Protein AF-A0A1F4N2A9-F1 (afdb_monomer_lite)

Radius of gyration: 17.16 Å; chains: 1; bounding box: 53×42×38 Å

Secondary structure (DSSP, 8-state):
-----S---EEEEEEESS-STT-S--B--SEEEEEEESSGGG-STTSSSS-----SSTTHHHHHHHHHHHHHHHHHHTT--HHHHHHHHB--HHHHHHHHHHHHHHT----PSP-SS-EEEEEEEETTEEEEEEEEEEE-TTT--EEEEEEEEEEE-SS-S-HHHHHHHHHHHHTT-TTHHHHHHHHHS----SSS--HHHHHHHHTT-

Structure (mmCIF, N/CA/C/O backbone):
data_AF-A0A1F4N2A9-F1
#
_entry.id   AF-A0A1F4N2A9-F1
#
loop_
_atom_site.group_PDB
_atom_site.id
_atom_site.type_symbol
_atom_site.label_atom_id
_atom_site.label_alt_id
_atom_site.label_comp_id
_atom_site.label_asym_id
_atom_site.label_entity_id
_atom_site.label_seq_id
_atom_site.pdbx_PDB_ins_code
_atom_site.Cartn_x
_atom_site.Cartn_y
_atom_site.Cartn_z
_atom_site.occupancy
_atom_site.B_iso_or_equiv
_atom_site.auth_seq_id
_atom_site.auth_comp_id
_atom_site.auth_asym_id
_atom_site.auth_atom_id
_atom_site.pdbx_PDB_model_num
ATOM 1 N N . MET A 1 1 ? -30.459 -5.342 -3.882 1.00 36.91 1 MET A N 1
ATOM 2 C CA . MET A 1 1 ? -29.104 -5.218 -3.296 1.00 36.91 1 MET A CA 1
ATOM 3 C C . MET A 1 1 ? -28.142 -6.059 -4.139 1.00 36.91 1 MET A C 1
ATOM 5 O O . MET A 1 1 ? -28.172 -7.274 -4.019 1.00 36.91 1 MET A O 1
ATOM 9 N N . LYS A 1 2 ? -27.392 -5.473 -5.091 1.00 37.06 2 LYS A N 1
ATOM 10 C CA . LYS A 1 2 ? -26.459 -6.255 -5.933 1.00 37.06 2 LYS A CA 1
ATOM 11 C C . LYS A 1 2 ? -25.271 -6.688 -5.071 1.00 37.06 2 LYS A C 1
ATOM 13 O O . LYS A 1 2 ? -24.539 -5.837 -4.579 1.00 37.06 2 LYS A O 1
ATOM 18 N N . ILE A 1 3 ? -25.105 -7.995 -4.888 1.00 42.28 3 ILE A N 1
ATOM 19 C CA . ILE A 1 3 ? -23.928 -8.597 -4.256 1.00 42.28 3 ILE A CA 1
ATOM 20 C C . ILE A 1 3 ? -22.731 -8.259 -5.153 1.00 42.28 3 ILE A C 1
ATOM 22 O O . ILE A 1 3 ? -22.572 -8.828 -6.232 1.00 42.28 3 ILE A O 1
ATOM 26 N N . LEU A 1 4 ? -21.919 -7.278 -4.754 1.00 58.12 4 LEU A N 1
ATOM 27 C CA . LEU A 1 4 ? -20.642 -7.018 -5.409 1.00 58.12 4 LEU A CA 1
ATOM 28 C C . LEU A 1 4 ? -19.760 -8.235 -5.123 1.00 58.12 4 LEU A C 1
ATOM 30 O O . LEU A 1 4 ? -19.385 -8.489 -3.983 1.00 58.12 4 LEU A O 1
ATOM 34 N N . THR A 1 5 ? -19.440 -9.009 -6.157 1.00 69.31 5 THR A N 1
ATOM 35 C CA . THR A 1 5 ? -18.670 -10.263 -6.058 1.00 69.31 5 THR A CA 1
ATOM 36 C C . THR A 1 5 ? -17.281 -10.081 -5.427 1.00 69.31 5 THR A C 1
ATOM 38 O O . THR A 1 5 ? -16.634 -11.058 -5.058 1.00 69.31 5 THR A O 1
ATOM 41 N N . GLY A 1 6 ? -16.825 -8.835 -5.249 1.00 82.94 6 GLY A N 1
ATOM 42 C CA . GLY A 1 6 ? -15.507 -8.474 -4.727 1.00 82.94 6 GLY A CA 1
ATOM 43 C C . GLY A 1 6 ? -14.393 -8.600 -5.760 1.00 82.94 6 GLY A C 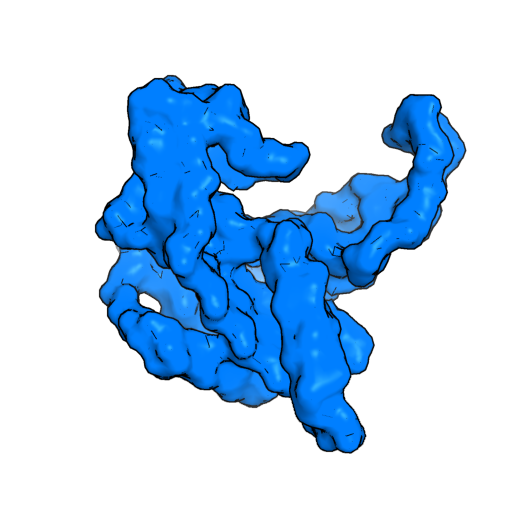1
ATOM 44 O O . GLY A 1 6 ? -13.244 -8.348 -5.425 1.00 82.94 6 GLY A O 1
ATOM 45 N N . ARG A 1 7 ? -14.719 -8.969 -7.008 1.00 91.75 7 ARG A N 1
ATOM 46 C CA . ARG A 1 7 ? -13.757 -8.990 -8.113 1.00 91.75 7 ARG A CA 1
ATOM 47 C C . ARG A 1 7 ? -13.722 -7.648 -8.830 1.00 91.75 7 ARG A C 1
ATOM 49 O O . ARG A 1 7 ? -14.771 -7.122 -9.206 1.00 91.75 7 ARG A O 1
ATOM 56 N N . ILE A 1 8 ? -12.522 -7.141 -9.075 1.00 93.94 8 ILE A N 1
ATOM 57 C CA . ILE A 1 8 ? -12.292 -5.927 -9.853 1.00 93.94 8 ILE A CA 1
ATOM 58 C C . ILE A 1 8 ? -12.534 -6.254 -11.332 1.00 93.94 8 ILE A C 1
ATOM 60 O O . ILE A 1 8 ? -12.073 -7.270 -11.850 1.00 93.94 8 ILE A O 1
ATOM 64 N N . LYS A 1 9 ? -13.321 -5.416 -12.013 1.00 93.94 9 LYS A N 1
ATOM 65 C CA . LYS A 1 9 ? -13.687 -5.616 -13.427 1.00 93.94 9 LYS A CA 1
ATOM 66 C C . LYS A 1 9 ? -13.051 -4.598 -14.357 1.00 93.94 9 LYS A C 1
ATOM 68 O O . LYS A 1 9 ? -12.674 -4.969 -15.460 1.00 93.94 9 LYS A O 1
ATOM 73 N N . LEU A 1 10 ? -12.944 -3.355 -13.900 1.00 94.62 10 LEU A N 1
ATOM 74 C CA . LEU A 1 10 ? -12.420 -2.231 -14.659 1.00 94.62 10 LEU A CA 1
ATOM 75 C C . LEU A 1 10 ? -11.407 -1.467 -13.808 1.00 94.62 10 LEU A C 1
ATOM 77 O O . LEU A 1 10 ? -11.668 -1.211 -12.632 1.00 94.62 10 LEU A O 1
ATOM 81 N N . TRP A 1 11 ? -10.296 -1.073 -14.420 1.00 95.19 11 TRP A N 1
ATOM 82 C CA . TRP A 1 11 ? -9.320 -0.159 -13.841 1.00 95.19 11 TRP A CA 1
ATOM 83 C C . TRP A 1 11 ? -8.892 0.871 -14.886 1.00 95.19 11 TRP A C 1
ATOM 85 O O . TRP A 1 11 ? -8.251 0.517 -15.870 1.00 95.19 11 TRP A O 1
ATOM 95 N N . ASP A 1 12 ? -9.249 2.136 -14.685 1.00 95.19 12 ASP A N 1
ATOM 96 C CA . ASP A 1 12 ? -8.838 3.238 -15.559 1.00 95.19 12 ASP A CA 1
ATOM 97 C C . ASP A 1 12 ? -7.984 4.211 -14.752 1.00 95.19 12 ASP A C 1
ATOM 99 O O . ASP A 1 12 ? -8.470 4.833 -13.804 1.00 95.19 12 ASP A O 1
ATOM 103 N N . TYR A 1 13 ? -6.692 4.278 -15.070 1.00 94.75 13 TYR A N 1
ATOM 104 C CA . TYR A 1 13 ? -5.713 4.991 -14.262 1.00 94.75 13 TYR A CA 1
ATOM 105 C C . TYR A 1 13 ? -4.955 6.029 -15.062 1.00 94.75 13 TYR A C 1
ATOM 107 O O . TYR A 1 13 ? -4.327 5.733 -16.074 1.00 94.75 13 TYR A O 1
ATOM 115 N N . HIS A 1 14 ? -5.013 7.262 -14.575 1.00 93.56 14 HIS A N 1
ATOM 116 C CA . HIS A 1 14 ? -4.322 8.393 -15.159 1.00 93.56 14 HIS A CA 1
ATOM 117 C C . HIS A 1 14 ? -3.254 8.880 -14.188 1.00 93.56 14 HIS A C 1
ATOM 119 O O . HIS A 1 14 ? -3.549 9.215 -13.040 1.00 93.56 14 HIS A O 1
ATOM 125 N N . VAL A 1 15 ? -2.022 8.949 -14.672 1.00 90.12 15 VAL A N 1
ATOM 126 C CA . VAL A 1 15 ? -0.881 9.484 -13.939 1.00 90.12 15 VAL A CA 1
ATOM 127 C C . VAL A 1 15 ? -0.456 10.778 -14.604 1.00 90.12 15 VAL A C 1
ATOM 129 O O . VAL A 1 15 ? -0.237 10.805 -15.809 1.00 90.12 15 VAL A O 1
ATOM 132 N N . TYR A 1 16 ? -0.320 11.849 -13.832 1.00 89.25 16 TYR A N 1
ATOM 133 C CA . TYR A 1 16 ? 0.139 13.141 -14.334 1.00 89.25 16 TYR A CA 1
ATOM 134 C C . TYR A 1 16 ? 1.493 13.465 -13.707 1.00 89.25 16 TYR A C 1
ATOM 136 O O . TYR A 1 16 ? 1.617 13.509 -12.486 1.00 89.25 16 TYR A O 1
ATOM 144 N N . PHE A 1 17 ? 2.507 13.659 -14.551 1.00 86.31 17 PHE A N 1
ATOM 145 C CA . PHE A 1 17 ? 3.860 14.127 -14.226 1.00 86.31 17 PHE A CA 1
ATOM 146 C C . PHE A 1 17 ? 4.701 13.263 -13.270 1.00 86.31 17 PHE A C 1
ATOM 148 O O . PHE A 1 17 ? 5.844 13.621 -13.005 1.00 86.31 17 PHE A O 1
ATOM 155 N N . ALA A 1 18 ? 4.190 12.128 -12.780 1.00 83.50 18 ALA A N 1
ATOM 156 C CA . ALA A 1 18 ? 4.953 11.230 -11.908 1.00 83.50 18 ALA A CA 1
ATOM 157 C C . ALA A 1 18 ? 5.808 10.207 -12.679 1.00 83.50 18 ALA A C 1
ATOM 159 O O . ALA A 1 18 ? 6.853 9.801 -12.178 1.00 83.50 18 ALA A O 1
ATOM 160 N N . GLY A 1 19 ? 5.383 9.805 -13.883 1.00 87.25 19 GLY A N 1
ATOM 161 C CA . GLY A 1 19 ? 5.936 8.663 -14.621 1.00 87.25 19 GLY A CA 1
ATOM 162 C C . GLY A 1 19 ? 5.137 7.371 -14.401 1.00 87.25 19 GLY A C 1
ATOM 163 O O . GLY A 1 19 ? 4.245 7.300 -13.557 1.00 87.25 19 GLY A O 1
ATOM 164 N N . ASP A 1 20 ? 5.442 6.331 -15.172 1.00 87.88 20 ASP A N 1
ATOM 165 C CA . ASP A 1 20 ? 4.593 5.144 -15.325 1.00 87.88 20 ASP A CA 1
ATOM 166 C C . ASP A 1 20 ? 5.070 3.897 -14.558 1.00 87.88 20 ASP A C 1
ATOM 168 O O . ASP A 1 20 ? 4.338 2.911 -14.467 1.00 87.88 20 ASP A O 1
ATOM 172 N N . ARG A 1 21 ? 6.261 3.872 -13.959 1.00 89.06 21 ARG A N 1
ATOM 173 C CA . ARG A 1 21 ? 6.682 2.695 -13.171 1.00 89.06 21 ARG A CA 1
ATOM 174 C C . ARG A 1 21 ? 5.843 2.528 -11.924 1.00 89.06 21 ARG A C 1
ATOM 176 O O . ARG A 1 21 ? 5.531 3.485 -11.218 1.00 89.06 21 ARG A O 1
ATOM 183 N N . GLY A 1 22 ? 5.479 1.281 -11.662 1.00 88.38 22 GLY A N 1
ATOM 184 C CA . GLY A 1 22 ? 4.568 0.933 -10.584 1.00 88.38 22 GLY A CA 1
ATOM 185 C C . GLY A 1 22 ? 3.112 1.286 -10.883 1.00 88.38 22 GLY A C 1
ATOM 186 O O . GLY A 1 22 ? 2.264 1.020 -10.041 1.00 88.38 22 GLY A O 1
ATOM 187 N N . SER A 1 23 ? 2.790 1.862 -12.048 1.00 89.69 23 SER A N 1
ATOM 188 C CA . SER A 1 23 ? 1.400 2.101 -12.470 1.00 89.69 23 SER A CA 1
ATOM 189 C C . SER A 1 23 ? 0.751 0.860 -13.099 1.00 89.69 23 SER A C 1
ATOM 191 O O . SER A 1 23 ? -0.478 0.786 -13.222 1.00 89.69 23 SER A O 1
ATOM 193 N N . GLN A 1 24 ? 1.574 -0.123 -13.482 1.00 87.25 24 GLN A N 1
ATOM 194 C CA . GLN A 1 24 ? 1.140 -1.408 -14.016 1.00 87.25 24 GLN A CA 1
ATOM 195 C C . GLN A 1 24 ? 0.308 -2.155 -12.968 1.00 87.25 24 GLN A C 1
ATOM 197 O O . GLN A 1 24 ? 0.622 -2.142 -11.774 1.00 87.25 24 GLN A O 1
ATOM 202 N N . GLN A 1 25 ? -0.766 -2.808 -13.416 1.00 88.00 25 GLN A N 1
ATOM 203 C CA . GLN A 1 25 ? -1.613 -3.600 -12.531 1.00 88.00 25 GLN A CA 1
ATOM 204 C C . GLN A 1 25 ? -1.114 -5.033 -12.421 1.00 88.00 25 GLN A C 1
ATOM 206 O O . GLN A 1 25 ? -0.915 -5.705 -13.427 1.00 88.00 25 GLN A O 1
ATOM 211 N N . PHE A 1 26 ? -0.952 -5.488 -11.179 1.00 93.50 26 PHE A N 1
ATOM 212 C CA . PHE A 1 26 ? -0.665 -6.884 -10.839 1.00 93.50 26 PHE A CA 1
ATOM 213 C C . PHE A 1 26 ? -1.867 -7.608 -10.215 1.00 93.50 26 PHE A C 1
ATOM 215 O O . PHE A 1 26 ? -1.821 -8.817 -9.991 1.00 93.50 26 PHE A O 1
ATOM 222 N N . TYR A 1 27 ? -2.957 -6.890 -9.934 1.00 95.62 27 TYR A N 1
ATOM 223 C CA . TYR A 1 27 ? -4.242 -7.522 -9.653 1.00 95.62 27 TYR A CA 1
ATOM 224 C C . TYR A 1 27 ? -4.870 -8.010 -10.962 1.00 95.62 27 TYR A C 1
ATOM 226 O O . TYR A 1 27 ? -4.720 -7.390 -12.014 1.00 95.62 27 TYR A O 1
ATOM 234 N N . ASN A 1 28 ? -5.612 -9.107 -10.885 1.00 94.62 28 ASN A N 1
ATOM 235 C CA . ASN A 1 28 ? -6.338 -9.706 -11.991 1.00 94.62 28 ASN A CA 1
ATOM 236 C C . ASN A 1 28 ? -7.554 -8.845 -12.368 1.00 94.62 28 ASN A C 1
ATOM 238 O O . ASN A 1 28 ? -8.667 -9.061 -11.879 1.00 94.62 28 ASN A O 1
ATOM 242 N N . VAL A 1 29 ? -7.325 -7.851 -13.229 1.00 94.50 29 VAL A N 1
ATOM 243 C CA . VAL A 1 29 ? -8.353 -6.947 -13.749 1.00 94.50 29 VAL A CA 1
ATOM 244 C C . VAL A 1 29 ? -8.483 -7.142 -15.264 1.00 94.50 29 VAL A C 1
ATOM 246 O O . VAL A 1 29 ? -7.600 -6.714 -16.002 1.00 94.50 29 VAL A O 1
ATOM 249 N N . PRO A 1 30 ? -9.575 -7.751 -15.763 1.00 93.44 30 PRO A N 1
ATOM 250 C CA . PRO A 1 30 ? -9.692 -8.117 -17.178 1.00 93.44 30 PRO A CA 1
ATOM 251 C C . PRO A 1 30 ? -9.801 -6.914 -18.124 1.00 93.44 30 PRO A C 1
ATOM 253 O O . PRO A 1 30 ? -9.467 -7.026 -19.299 1.00 93.44 30 PRO A O 1
ATOM 256 N N . HIS A 1 31 ? -10.273 -5.765 -17.633 1.00 94.94 31 HIS A N 1
ATOM 257 C CA . HIS A 1 31 ? -10.359 -4.533 -18.411 1.00 94.94 31 HIS A CA 1
ATOM 258 C C . HIS A 1 31 ? -9.559 -3.450 -17.699 1.00 94.94 31 HIS A C 1
ATOM 260 O O . HIS A 1 31 ? -9.985 -2.937 -16.665 1.00 94.94 31 HIS A O 1
ATOM 266 N N . HIS A 1 32 ? -8.388 -3.106 -18.221 1.00 94.12 32 HIS A N 1
ATOM 267 C CA . HIS A 1 32 ? -7.550 -2.095 -17.596 1.00 94.12 32 HIS A CA 1
ATOM 268 C C . HIS A 1 32 ? -6.878 -1.192 -18.623 1.00 94.12 32 HIS A C 1
ATOM 270 O O . HIS A 1 32 ? -6.518 -1.619 -19.718 1.00 94.12 32 HIS A O 1
ATOM 276 N N . ARG A 1 33 ? -6.725 0.076 -18.247 1.00 94.12 33 ARG A N 1
ATOM 277 C CA . ARG A 1 33 ? -6.026 1.100 -19.013 1.00 94.12 33 ARG A CA 1
ATOM 278 C C . ARG A 1 33 ? -5.204 1.957 -18.061 1.00 94.12 33 ARG A C 1
ATOM 280 O O . ARG A 1 33 ? -5.700 2.375 -17.016 1.00 94.12 33 ARG A O 1
ATOM 287 N N . THR A 1 34 ? -3.968 2.239 -18.459 1.00 92.62 34 THR A N 1
ATOM 288 C CA . THR A 1 34 ? -3.091 3.177 -17.761 1.00 92.62 34 THR A CA 1
ATOM 289 C C . THR A 1 34 ? -2.578 4.215 -18.749 1.00 92.62 34 THR A C 1
ATOM 291 O O . THR A 1 34 ? -2.002 3.858 -19.774 1.00 92.62 34 THR A O 1
ATOM 294 N N . LEU A 1 35 ? -2.793 5.494 -18.446 1.00 91.62 35 LEU A N 1
ATOM 295 C CA . LEU A 1 35 ? -2.319 6.629 -19.233 1.00 91.62 35 LEU A CA 1
ATOM 296 C C . LEU A 1 35 ? -1.377 7.477 -18.381 1.00 91.62 35 LEU A C 1
ATOM 298 O O . LEU A 1 35 ? -1.763 7.952 -17.315 1.00 91.62 35 LEU A O 1
ATOM 302 N N . SER A 1 36 ? -0.151 7.682 -18.860 1.00 89.44 36 SER A N 1
ATOM 303 C CA . SER A 1 36 ? 0.832 8.563 -18.229 1.00 89.44 36 SER A CA 1
ATOM 304 C C . SER A 1 36 ? 0.976 9.844 -19.044 1.00 89.44 36 SER A C 1
ATOM 306 O O . SER A 1 36 ? 1.313 9.803 -20.224 1.00 89.44 36 SER A O 1
ATOM 308 N N . HIS A 1 37 ? 0.733 10.981 -18.402 1.00 88.44 37 HIS A N 1
ATOM 309 C CA . HIS A 1 37 ? 0.794 12.317 -18.986 1.00 88.44 37 HIS A CA 1
ATOM 310 C C . HIS A 1 37 ? 2.070 13.023 -18.511 1.00 88.44 37 HIS A C 1
ATOM 312 O O . HIS A 1 37 ? 2.277 13.177 -17.307 1.00 88.44 37 HIS A O 1
ATOM 318 N N . GLY A 1 38 ? 2.920 13.468 -19.441 1.00 81.00 38 GLY A N 1
ATOM 319 C CA . GLY A 1 38 ? 4.196 14.147 -19.159 1.00 81.00 38 GLY A CA 1
ATOM 320 C C . GLY A 1 38 ? 5.435 13.342 -19.578 1.00 81.00 38 GLY A C 1
ATOM 321 O O . GLY A 1 38 ? 5.323 12.241 -20.111 1.00 81.00 38 GLY A O 1
ATOM 322 N N . SER A 1 39 ? 6.631 13.899 -19.355 1.00 66.56 39 SER A N 1
ATOM 323 C CA . SER A 1 39 ? 7.913 13.300 -19.761 1.00 66.56 39 SER A CA 1
ATOM 324 C C . SER A 1 39 ? 8.675 12.676 -18.584 1.00 66.56 39 SER A C 1
ATOM 326 O O . SER A 1 39 ? 9.459 13.350 -17.914 1.00 66.56 39 SER A O 1
ATOM 328 N N . GLY A 1 40 ? 8.475 11.376 -18.349 1.00 68.75 40 GLY A N 1
ATOM 329 C CA . GLY A 1 40 ? 9.222 10.603 -17.345 1.00 68.75 40 GLY A CA 1
ATOM 330 C C . GLY A 1 40 ? 9.088 11.130 -15.906 1.00 68.75 40 GLY A C 1
ATOM 331 O O . GLY A 1 40 ? 8.145 11.842 -15.573 1.00 68.75 40 GLY A O 1
ATOM 332 N N . TRP A 1 41 ? 10.053 10.787 -15.045 1.00 66.00 41 TRP A N 1
ATOM 333 C CA . TRP A 1 41 ? 10.076 11.150 -13.611 1.00 66.00 41 TRP A CA 1
ATOM 334 C C . TRP A 1 41 ? 10.288 12.641 -13.337 1.00 66.00 41 TRP A C 1
ATOM 336 O O . TRP A 1 41 ? 10.057 13.108 -12.226 1.00 66.00 41 TRP A O 1
ATOM 346 N N . GLY A 1 42 ? 10.821 13.369 -14.320 1.00 64.06 42 GLY A N 1
ATOM 347 C CA . GLY A 1 42 ? 11.148 14.787 -14.190 1.00 64.06 42 GLY A CA 1
ATOM 348 C C . GLY A 1 42 ? 9.969 15.704 -14.498 1.00 64.06 42 GLY A C 1
ATOM 349 O O . GLY A 1 42 ? 10.089 16.909 -14.304 1.00 64.06 42 GLY A O 1
ATOM 350 N N . GLY A 1 43 ? 8.848 15.156 -14.979 1.00 68.25 43 GLY A N 1
ATOM 351 C CA . GLY A 1 43 ? 7.763 15.950 -15.541 1.00 68.25 43 GLY A CA 1
ATOM 352 C C . GLY A 1 43 ? 8.209 16.765 -16.762 1.00 68.25 43 GLY A C 1
ATOM 353 O O . GLY A 1 43 ? 9.366 16.756 -17.181 1.00 68.25 43 GLY A O 1
ATOM 354 N N . THR A 1 44 ? 7.267 17.480 -17.368 1.00 73.56 44 THR A N 1
ATOM 355 C CA . THR A 1 44 ? 7.568 18.488 -18.395 1.00 73.56 44 THR A CA 1
ATOM 356 C C . THR A 1 44 ? 8.066 19.777 -17.741 1.00 73.56 44 THR A C 1
ATOM 358 O O . THR A 1 44 ? 7.640 20.119 -16.633 1.00 73.56 44 THR A O 1
ATOM 361 N N . ARG A 1 45 ? 8.937 20.539 -18.415 1.00 73.50 45 ARG A N 1
ATOM 362 C CA . ARG A 1 45 ? 9.394 21.849 -17.917 1.00 73.50 45 ARG A CA 1
ATOM 363 C C . ARG A 1 45 ? 8.186 22.733 -17.567 1.00 73.50 45 ARG A C 1
ATOM 365 O O . ARG A 1 45 ? 7.288 22.885 -18.385 1.00 73.50 45 ARG A O 1
ATOM 372 N N . GLY A 1 46 ? 8.171 23.293 -16.356 1.00 76.50 46 GLY A N 1
ATOM 373 C CA . GLY A 1 46 ? 7.065 24.119 -15.850 1.00 76.50 46 GLY A CA 1
ATOM 374 C C . GLY A 1 46 ? 5.951 23.359 -15.118 1.00 76.50 46 GLY A C 1
ATOM 375 O O . GLY A 1 46 ? 5.051 24.000 -14.588 1.00 76.50 46 GLY A O 1
ATOM 376 N N . SER A 1 47 ? 6.014 22.024 -15.021 1.00 79.12 47 SER A N 1
ATOM 377 C CA . SER A 1 47 ? 5.007 21.232 -14.278 1.00 79.12 47 SER A CA 1
ATOM 378 C C . SER A 1 47 ? 5.117 21.388 -12.755 1.00 79.12 47 SER A C 1
AT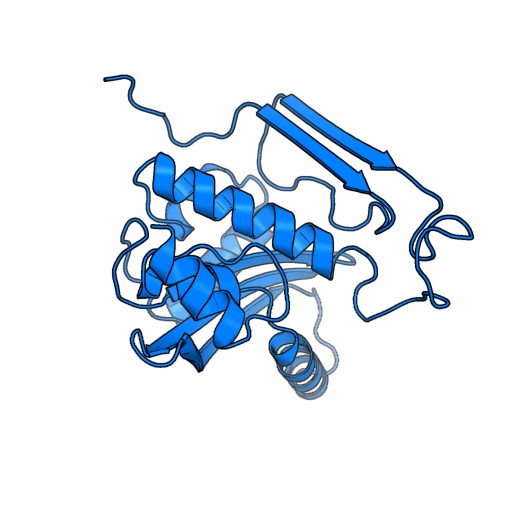OM 380 O O . SER A 1 47 ? 4.183 21.061 -12.029 1.00 79.12 47 SER A O 1
ATOM 382 N N . HIS A 1 48 ? 6.259 21.870 -12.259 1.00 80.75 48 HIS A N 1
ATOM 383 C CA . HIS A 1 48 ? 6.527 22.096 -10.843 1.00 80.75 48 HIS A CA 1
ATOM 384 C C . HIS A 1 48 ? 7.343 23.395 -10.676 1.00 80.75 48 HIS A C 1
ATOM 386 O O . HIS A 1 48 ? 8.190 23.674 -11.531 1.00 80.75 48 HIS A O 1
ATOM 392 N N . PRO A 1 49 ? 7.119 24.200 -9.612 1.00 83.38 49 PRO A N 1
ATOM 393 C CA . PRO A 1 49 ? 7.830 25.470 -9.393 1.00 83.38 49 PRO A CA 1
ATOM 394 C C . PRO A 1 49 ? 9.338 25.305 -9.146 1.00 83.38 49 PRO A C 1
ATOM 396 O O . PRO A 1 49 ? 10.091 26.268 -9.253 1.00 83.38 49 PRO A O 1
ATOM 399 N N . PHE A 1 50 ? 9.777 24.085 -8.839 1.00 81.38 50 PHE A N 1
ATOM 400 C CA . PHE A 1 50 ? 11.176 23.720 -8.620 1.00 81.38 50 PHE A CA 1
ATOM 401 C C . PHE A 1 50 ? 11.572 22.541 -9.503 1.00 81.38 50 PHE A C 1
ATOM 403 O O . PHE A 1 50 ? 10.712 21.743 -9.882 1.00 81.38 50 PHE A O 1
ATOM 410 N N . ALA A 1 51 ? 12.872 22.399 -9.770 1.00 78.31 51 ALA A N 1
ATOM 411 C CA . ALA A 1 51 ? 13.407 21.232 -10.459 1.00 78.31 51 ALA A CA 1
ATOM 412 C C . ALA A 1 51 ? 13.074 19.939 -9.694 1.00 78.31 51 ALA A C 1
ATOM 414 O O . ALA A 1 51 ? 13.176 19.876 -8.469 1.00 78.31 51 ALA A O 1
ATOM 415 N N . THR A 1 52 ? 12.683 18.910 -10.436 1.00 79.31 52 THR A N 1
ATOM 416 C CA . THR A 1 52 ? 12.307 17.587 -9.929 1.00 79.31 52 THR A CA 1
ATOM 417 C C . THR A 1 52 ? 13.290 16.533 -10.429 1.00 79.31 52 THR A C 1
ATOM 419 O O . THR A 1 52 ? 13.923 16.694 -11.472 1.00 79.31 52 THR A O 1
ATOM 422 N N . GLY A 1 53 ? 13.435 15.441 -9.680 1.00 78.38 53 GLY A N 1
ATOM 423 C CA . GLY A 1 53 ? 14.384 14.378 -9.992 1.00 78.38 53 GLY A CA 1
ATOM 424 C C . GLY A 1 53 ? 14.027 13.060 -9.317 1.00 78.38 53 GLY A C 1
ATOM 425 O O . GLY A 1 53 ? 12.970 12.919 -8.703 1.00 78.38 53 GLY A O 1
ATOM 426 N N . ALA A 1 54 ? 14.919 12.080 -9.445 1.00 83.25 54 ALA A N 1
ATOM 427 C CA . ALA A 1 54 ? 14.713 10.762 -8.867 1.00 83.25 54 ALA A CA 1
ATOM 428 C C . ALA A 1 54 ? 14.703 10.826 -7.332 1.00 83.25 54 ALA A C 1
ATOM 430 O O . ALA A 1 54 ? 15.689 11.197 -6.699 1.00 83.25 54 ALA A O 1
ATOM 431 N N . TRP A 1 55 ? 13.593 10.390 -6.747 1.00 83.69 55 TRP A N 1
ATOM 432 C CA . TRP A 1 55 ? 13.481 10.046 -5.334 1.00 83.69 55 TRP A CA 1
ATOM 433 C C . TRP A 1 55 ? 13.171 8.550 -5.220 1.00 83.69 55 TRP A C 1
ATOM 435 O O . TRP A 1 55 ? 12.633 7.975 -6.168 1.00 83.69 55 TRP A O 1
ATOM 445 N N . ARG A 1 56 ? 13.576 7.899 -4.119 1.00 87.12 56 ARG A N 1
ATOM 446 C CA . ARG A 1 56 ? 13.631 6.426 -4.001 1.00 87.12 56 ARG A CA 1
ATOM 447 C C . ARG A 1 56 ? 12.358 5.759 -4.541 1.00 87.12 56 ARG A C 1
ATOM 449 O O . ARG A 1 56 ? 11.254 6.120 -4.148 1.00 87.12 56 ARG A O 1
ATOM 456 N N . ALA A 1 57 ? 12.557 4.766 -5.412 1.00 88.44 57 ALA A N 1
ATOM 457 C CA . ALA A 1 57 ? 11.517 4.159 -6.245 1.00 88.44 57 ALA A CA 1
ATOM 458 C C . ALA A 1 57 ? 10.747 5.208 -7.085 1.00 88.44 57 ALA A C 1
ATOM 460 O O . ALA A 1 57 ? 9.552 5.413 -6.848 1.00 88.44 57 ALA A O 1
ATOM 461 N N . PRO A 1 58 ? 11.416 5.868 -8.064 1.00 88.06 58 PRO A N 1
ATOM 462 C CA . PRO A 1 58 ? 10.811 6.925 -8.877 1.00 88.06 58 PRO A CA 1
ATOM 463 C C . PRO A 1 58 ? 9.480 6.458 -9.478 1.00 88.06 58 PRO A C 1
ATOM 465 O O . PRO A 1 58 ? 9.403 5.310 -9.916 1.00 88.06 58 PRO A O 1
ATOM 468 N N . ALA A 1 59 ? 8.454 7.318 -9.436 1.00 89.19 59 ALA A N 1
ATOM 469 C CA . ALA A 1 59 ? 7.009 7.080 -9.654 1.00 89.19 59 ALA A CA 1
ATOM 470 C C . ALA A 1 59 ? 6.351 5.923 -8.893 1.00 89.19 59 ALA A C 1
ATOM 472 O O . ALA A 1 59 ? 5.166 5.992 -8.587 1.00 89.19 59 ALA A O 1
ATOM 473 N N . ASN A 1 60 ? 7.062 4.837 -8.611 1.00 90.94 60 ASN A N 1
ATOM 474 C CA . ASN A 1 60 ? 6.472 3.636 -8.048 1.00 90.94 60 ASN A CA 1
ATOM 475 C C . ASN A 1 60 ? 5.923 3.900 -6.647 1.00 90.94 60 ASN A C 1
ATOM 477 O O . ASN A 1 60 ? 4.844 3.428 -6.315 1.00 90.94 60 ASN A O 1
ATOM 481 N N . ASN A 1 61 ? 6.611 4.709 -5.844 1.00 88.12 61 ASN A N 1
ATOM 482 C CA . ASN A 1 61 ? 6.124 5.117 -4.529 1.00 88.12 61 ASN A CA 1
ATOM 483 C C . ASN A 1 61 ? 4.751 5.825 -4.589 1.00 88.12 61 ASN A C 1
ATOM 485 O O . ASN A 1 61 ? 3.831 5.447 -3.862 1.00 88.12 61 ASN A O 1
ATOM 489 N N . THR A 1 62 ? 4.572 6.797 -5.485 1.00 89.50 62 THR A N 1
ATOM 490 C CA . THR A 1 62 ? 3.318 7.546 -5.651 1.00 89.50 62 THR A CA 1
ATOM 491 C C . THR A 1 62 ? 2.240 6.714 -6.339 1.00 89.50 62 THR A C 1
ATOM 493 O O . THR A 1 62 ? 1.090 6.717 -5.897 1.00 89.50 62 THR A O 1
ATOM 496 N N . ASN A 1 63 ? 2.603 5.944 -7.366 1.00 92.31 63 ASN A N 1
ATOM 497 C CA . ASN A 1 63 ? 1.684 5.050 -8.067 1.00 92.31 63 ASN A CA 1
ATOM 498 C C . ASN A 1 63 ? 1.196 3.914 -7.155 1.00 92.31 63 ASN A C 1
ATOM 500 O O . ASN A 1 63 ? 0.011 3.579 -7.157 1.00 92.31 63 ASN A O 1
ATOM 504 N N . THR A 1 64 ? 2.074 3.364 -6.314 1.00 93.12 64 THR A N 1
ATOM 505 C CA . THR A 1 64 ? 1.714 2.363 -5.302 1.00 93.12 64 THR A CA 1
ATOM 506 C C . THR A 1 64 ? 0.786 2.950 -4.252 1.00 93.12 64 THR A C 1
ATOM 508 O O . THR A 1 64 ? -0.233 2.332 -3.951 1.00 93.12 64 THR A O 1
ATOM 511 N N . PHE A 1 65 ? 1.067 4.157 -3.751 1.00 91.81 65 PHE A N 1
ATOM 512 C CA . PHE A 1 65 ? 0.163 4.848 -2.832 1.00 91.81 65 PHE A CA 1
ATOM 513 C C . PHE A 1 65 ? -1.242 5.014 -3.431 1.00 91.81 65 PHE A C 1
ATOM 515 O O . PHE A 1 65 ? -2.234 4.652 -2.795 1.00 91.81 65 PHE A O 1
ATOM 522 N N . ALA A 1 66 ? -1.334 5.510 -4.669 1.00 93.38 66 ALA A N 1
ATOM 523 C CA . ALA A 1 66 ? -2.609 5.715 -5.347 1.00 93.38 66 ALA A CA 1
ATOM 524 C C . ALA A 1 66 ? -3.360 4.393 -5.581 1.00 93.38 66 ALA A C 1
ATOM 526 O O . ALA A 1 66 ? -4.539 4.285 -5.233 1.00 93.38 66 ALA A O 1
ATOM 527 N N . ARG A 1 67 ? -2.677 3.369 -6.117 1.00 94.81 67 ARG A N 1
ATOM 528 C CA . ARG A 1 67 ? -3.265 2.044 -6.360 1.00 94.81 67 ARG A CA 1
ATOM 529 C C . ARG A 1 67 ? -3.770 1.423 -5.064 1.00 94.81 67 ARG A C 1
ATOM 531 O O . ARG A 1 67 ? -4.933 1.044 -4.990 1.00 94.81 67 ARG A O 1
ATOM 538 N N . GLU A 1 68 ? -2.929 1.325 -4.041 1.00 96.19 68 GLU A N 1
ATOM 539 C CA . GLU A 1 68 ? -3.275 0.608 -2.810 1.00 96.19 68 GLU A CA 1
ATOM 540 C C . GLU A 1 68 ? -4.304 1.348 -1.956 1.00 96.19 68 GLU A C 1
ATOM 542 O O . GLU A 1 68 ? -5.092 0.696 -1.271 1.00 96.19 68 GLU A O 1
ATOM 547 N N . SER A 1 69 ? -4.367 2.680 -2.050 1.00 94.69 69 SER A N 1
ATOM 548 C CA . SER A 1 69 ? -5.480 3.454 -1.487 1.00 94.69 69 SER A CA 1
ATOM 549 C C . SER A 1 69 ? -6.790 3.120 -2.202 1.00 94.69 69 SER A C 1
ATOM 551 O O . SER A 1 69 ? -7.807 2.867 -1.561 1.00 94.69 69 SER A O 1
ATOM 553 N N . GLN A 1 70 ? -6.775 3.064 -3.538 1.00 95.62 70 GLN A N 1
ATOM 554 C CA . GLN A 1 70 ? -7.965 2.754 -4.329 1.00 95.62 70 GLN A CA 1
ATOM 555 C C . GLN A 1 70 ? -8.449 1.310 -4.132 1.00 95.62 70 GLN A C 1
ATOM 557 O O . GLN A 1 70 ? -9.655 1.076 -4.040 1.00 95.62 70 GLN A O 1
ATOM 562 N N . ILE A 1 71 ? -7.535 0.342 -4.022 1.00 96.00 71 ILE A N 1
ATOM 563 C CA . ILE A 1 71 ? -7.860 -1.052 -3.680 1.00 96.00 71 ILE A CA 1
ATOM 564 C C . ILE A 1 71 ? -8.578 -1.114 -2.332 1.00 96.00 71 ILE A C 1
ATOM 566 O O . ILE A 1 71 ? -9.616 -1.764 -2.213 1.00 96.00 71 ILE A O 1
ATOM 570 N N . ASP A 1 72 ? -8.072 -0.390 -1.338 1.00 95.81 72 ASP A N 1
ATOM 571 C CA . ASP A 1 72 ? -8.651 -0.360 0.000 1.00 95.81 72 ASP A CA 1
ATOM 572 C C . ASP A 1 72 ? -10.033 0.323 0.030 1.00 95.81 72 ASP A C 1
ATOM 574 O O . ASP A 1 72 ? -10.961 -0.155 0.684 1.00 95.81 72 ASP A O 1
ATOM 578 N N . ILE A 1 73 ? -10.222 1.385 -0.763 1.00 95.94 73 ILE A N 1
ATOM 579 C CA . ILE A 1 73 ? -11.530 2.029 -0.971 1.00 95.94 73 ILE A CA 1
ATOM 580 C C . ILE A 1 73 ? -12.534 1.052 -1.590 1.00 95.94 73 ILE A C 1
ATOM 582 O O . ILE A 1 73 ? -13.695 1.010 -1.173 1.00 95.94 73 ILE A O 1
ATOM 586 N N . MET A 1 74 ? -12.113 0.262 -2.581 1.00 95.81 74 MET A N 1
ATOM 587 C CA . MET A 1 74 ? -12.975 -0.751 -3.192 1.00 95.81 74 MET A CA 1
ATOM 588 C C . MET A 1 74 ? -13.327 -1.869 -2.209 1.00 95.81 74 MET A C 1
ATOM 590 O O . MET A 1 74 ? -14.493 -2.260 -2.159 1.00 95.81 74 MET A O 1
ATOM 594 N N . ALA A 1 75 ? -12.369 -2.337 -1.402 1.00 96.25 75 ALA A N 1
ATOM 595 C CA . ALA A 1 75 ? -12.611 -3.339 -0.364 1.00 96.25 75 ALA A CA 1
ATOM 596 C C . ALA A 1 75 ? -13.648 -2.850 0.661 1.00 96.25 75 ALA A C 1
ATOM 598 O O . ALA A 1 75 ? -14.648 -3.533 0.900 1.00 96.25 75 ALA A O 1
ATOM 599 N N . ALA A 1 76 ? -13.477 -1.625 1.170 1.00 95.19 76 ALA A N 1
ATOM 600 C CA . ALA A 1 76 ? -14.405 -0.995 2.108 1.00 95.19 76 ALA A CA 1
ATOM 601 C C . ALA A 1 76 ? -15.816 -0.843 1.511 1.00 95.19 76 ALA A C 1
ATOM 603 O O . ALA A 1 76 ? -16.809 -1.238 2.123 1.00 95.19 76 ALA A O 1
ATOM 604 N N . ARG A 1 77 ? -15.929 -0.352 0.267 1.00 94.44 77 ARG A N 1
ATOM 605 C CA . ARG A 1 77 ? -17.224 -0.235 -0.435 1.00 94.44 77 ARG A CA 1
ATOM 606 C C . ARG A 1 77 ? -17.881 -1.587 -0.705 1.00 94.44 77 ARG A C 1
ATOM 608 O O . ARG A 1 77 ? -19.106 -1.687 -0.676 1.00 94.44 77 ARG A O 1
ATOM 615 N N . ALA A 1 78 ? -17.082 -2.621 -0.953 1.00 94.69 78 ALA A N 1
ATOM 616 C CA . ALA A 1 78 ? -17.552 -3.994 -1.092 1.00 94.69 78 ALA A CA 1
ATOM 617 C C . ALA A 1 78 ? -17.861 -4.664 0.261 1.00 94.69 78 ALA A C 1
ATOM 619 O O . ALA A 1 78 ? -18.323 -5.805 0.261 1.00 94.69 78 ALA A O 1
ATOM 620 N N . LYS A 1 79 ? -17.625 -3.975 1.390 1.00 94.69 79 LYS A N 1
ATOM 621 C CA . LYS A 1 79 ? -17.743 -4.499 2.760 1.00 94.69 79 LYS A CA 1
ATOM 622 C C . LYS A 1 79 ? -16.951 -5.794 2.959 1.00 94.69 79 LYS A C 1
ATOM 624 O O . LYS A 1 79 ? -17.422 -6.720 3.615 1.00 94.69 79 LYS A O 1
ATOM 629 N N . LYS A 1 80 ? -15.763 -5.867 2.358 1.00 95.81 80 LYS A N 1
ATOM 630 C CA . LYS A 1 80 ? -14.846 -7.002 2.487 1.00 95.81 80 LYS A CA 1
ATOM 631 C C . LYS A 1 80 ? -13.630 -6.612 3.310 1.00 95.81 80 LYS A C 1
ATOM 633 O O . LYS A 1 80 ? -13.211 -5.455 3.298 1.00 95.81 80 LYS A O 1
ATOM 638 N N . ASP A 1 81 ? -13.058 -7.598 3.989 1.00 97.62 81 ASP A N 1
ATOM 639 C CA . ASP A 1 81 ? -11.743 -7.459 4.600 1.00 97.62 81 ASP A CA 1
ATOM 640 C C . ASP A 1 81 ? -10.693 -7.094 3.524 1.00 97.62 81 ASP A C 1
ATOM 642 O O . ASP A 1 81 ? -10.705 -7.675 2.431 1.00 97.62 81 ASP A O 1
ATOM 646 N N . PRO A 1 82 ? -9.801 -6.122 3.782 1.00 97.50 82 PRO A N 1
ATOM 647 C CA . PRO A 1 82 ? -8.861 -5.632 2.778 1.00 97.50 82 PRO A CA 1
ATOM 648 C C . PRO A 1 82 ? -7.755 -6.632 2.410 1.00 97.50 82 PRO A C 1
ATOM 650 O O . PRO A 1 82 ? -7.219 -6.537 1.300 1.00 97.50 82 PRO A O 1
ATOM 653 N N . LEU A 1 83 ? -7.406 -7.586 3.281 1.00 98.25 83 LEU A N 1
ATOM 654 C CA . LEU A 1 83 ? -6.462 -8.660 2.963 1.00 98.25 83 LEU A CA 1
ATOM 655 C C . LEU A 1 83 ? -7.147 -9.710 2.080 1.00 98.25 83 LEU A C 1
ATOM 657 O O . LEU A 1 83 ? -6.625 -10.065 1.021 1.00 98.25 83 LEU A O 1
ATOM 661 N N . GLU A 1 84 ? -8.346 -10.157 2.455 1.00 97.38 84 GLU A N 1
ATOM 662 C CA . GLU A 1 84 ? -9.140 -11.102 1.664 1.00 97.38 84 GLU A CA 1
ATOM 663 C C . GLU A 1 84 ? -9.496 -10.542 0.286 1.00 97.38 84 GLU A C 1
ATOM 665 O O . GLU A 1 84 ? -9.428 -11.256 -0.716 1.00 97.38 84 GLU A O 1
ATOM 670 N N . PHE A 1 85 ? -9.843 -9.254 0.212 1.00 97.88 85 PHE A N 1
ATOM 671 C CA . PHE A 1 85 ? -10.128 -8.581 -1.051 1.00 97.88 85 PHE A CA 1
ATOM 672 C C . PHE A 1 85 ? -8.922 -8.633 -1.994 1.00 97.88 85 PHE A C 1
ATOM 674 O O . PHE A 1 85 ? -9.084 -8.909 -3.183 1.00 97.88 85 PHE A O 1
ATOM 681 N N . ARG A 1 86 ? -7.704 -8.430 -1.476 1.00 98.00 86 ARG A N 1
ATOM 682 C CA . ARG A 1 86 ? -6.472 -8.561 -2.265 1.00 98.00 86 ARG A CA 1
ATOM 683 C C . ARG A 1 86 ? -6.256 -10.002 -2.714 1.00 98.00 86 ARG A C 1
ATOM 685 O O . ARG A 1 86 ? -6.072 -10.221 -3.905 1.00 98.00 86 ARG A O 1
ATOM 692 N N . LEU A 1 87 ? -6.373 -10.983 -1.815 1.00 97.75 87 LEU A N 1
ATOM 693 C CA . LEU A 1 87 ? -6.240 -12.406 -2.164 1.00 97.75 87 LEU A CA 1
ATOM 694 C C . LEU A 1 87 ? -7.215 -12.840 -3.269 1.00 97.75 87 LEU A C 1
ATOM 696 O O . LEU A 1 87 ? -6.825 -13.563 -4.177 1.00 97.75 87 LEU A O 1
ATOM 700 N N . GLN A 1 88 ? -8.462 -12.366 -3.233 1.00 96.56 88 GLN A N 1
ATOM 701 C CA . GLN A 1 88 ? -9.473 -12.674 -4.255 1.00 96.56 88 GLN A CA 1
ATOM 702 C C . GLN A 1 88 ? -9.155 -12.091 -5.639 1.00 96.56 88 GLN A C 1
ATOM 704 O O . GLN A 1 88 ? -9.717 -12.553 -6.634 1.00 96.56 88 GLN A O 1
ATOM 709 N N . ASN A 1 89 ? -8.303 -11.065 -5.701 1.00 97.31 89 ASN A N 1
ATOM 710 C CA . ASN A 1 89 ? -7.950 -10.352 -6.925 1.00 97.31 89 ASN A CA 1
ATOM 711 C C . ASN A 1 89 ? -6.491 -10.569 -7.347 1.00 97.31 89 ASN A C 1
ATOM 713 O O . ASN A 1 89 ? -6.066 -9.973 -8.328 1.00 97.31 89 ASN A O 1
ATOM 717 N N . LEU A 1 90 ? -5.715 -11.402 -6.654 1.00 97.19 90 LEU A N 1
ATOM 718 C CA . LEU A 1 90 ? -4.352 -11.757 -7.051 1.00 97.19 90 LEU A CA 1
ATOM 719 C C . LEU A 1 90 ? -4.342 -13.070 -7.840 1.00 97.19 90 LEU A C 1
ATOM 721 O O . LEU A 1 90 ? -5.116 -13.981 -7.555 1.00 97.19 90 LEU A O 1
ATOM 725 N N . ALA A 1 91 ? -3.445 -13.161 -8.823 1.00 94.75 91 ALA A N 1
ATOM 726 C CA . ALA A 1 91 ? -3.145 -14.402 -9.545 1.00 94.75 91 ALA A CA 1
ATOM 727 C C . ALA A 1 91 ? -1.691 -14.864 -9.343 1.00 94.75 91 ALA A C 1
ATOM 729 O O . ALA A 1 91 ? -1.411 -16.053 -9.432 1.00 94.75 91 ALA A O 1
ATOM 730 N N . ASP A 1 92 ? -0.775 -13.937 -9.052 1.00 96.50 92 ASP A N 1
ATOM 731 C CA . ASP A 1 92 ? 0.642 -14.236 -8.851 1.00 96.50 92 ASP A CA 1
ATOM 732 C C . ASP A 1 92 ? 0.893 -14.886 -7.479 1.00 96.50 92 ASP A C 1
ATOM 734 O O . ASP A 1 92 ? 0.607 -14.308 -6.422 1.00 96.50 92 ASP A O 1
ATOM 738 N N . GLU A 1 93 ? 1.466 -16.088 -7.494 1.00 96.88 93 GLU A N 1
ATOM 739 C CA . GLU A 1 93 ? 1.769 -16.869 -6.296 1.00 96.88 93 GLU A CA 1
ATOM 740 C C . GLU A 1 93 ? 2.766 -16.182 -5.355 1.00 96.88 93 GLU A C 1
ATOM 742 O O . GLU A 1 93 ? 2.678 -16.364 -4.138 1.00 96.88 93 GLU A O 1
ATOM 747 N N . LYS A 1 94 ? 3.693 -15.364 -5.874 1.00 97.31 94 LYS A N 1
ATOM 748 C CA . LYS A 1 94 ? 4.650 -14.620 -5.043 1.00 97.31 94 LYS A CA 1
ATOM 749 C C . LYS A 1 94 ? 3.938 -13.556 -4.226 1.00 97.31 94 LYS A C 1
ATOM 751 O O . LYS A 1 94 ? 4.177 -13.463 -3.023 1.00 97.31 94 LYS A O 1
ATOM 756 N N . PHE A 1 95 ? 3.011 -12.817 -4.842 1.00 97.75 95 PHE A N 1
ATOM 757 C CA . PHE A 1 95 ? 2.170 -11.860 -4.122 1.00 97.75 95 PHE A CA 1
ATOM 758 C C . PHE A 1 95 ? 1.300 -12.542 -3.069 1.00 97.75 95 PHE A C 1
ATOM 760 O O . PHE A 1 95 ? 1.233 -12.073 -1.933 1.00 97.75 95 PHE A O 1
ATOM 767 N N . ILE A 1 96 ? 0.670 -13.669 -3.417 1.00 98.38 96 ILE A N 1
ATOM 768 C CA . ILE A 1 96 ? -0.137 -14.451 -2.471 1.00 98.38 96 ILE A CA 1
ATOM 769 C C . ILE A 1 96 ? 0.721 -14.904 -1.282 1.00 98.38 96 ILE A C 1
ATOM 771 O O . ILE A 1 96 ? 0.292 -14.772 -0.135 1.00 98.38 96 ILE A O 1
ATOM 775 N N . ARG A 1 97 ? 1.942 -15.393 -1.536 1.00 98.31 97 ARG A N 1
ATOM 776 C CA . ARG A 1 97 ? 2.890 -15.819 -0.499 1.00 98.31 97 ARG A CA 1
ATOM 777 C C . ARG A 1 97 ? 3.275 -14.672 0.435 1.00 98.31 97 ARG A C 1
ATOM 779 O O . ARG A 1 97 ? 3.138 -14.831 1.647 1.00 98.31 97 ARG A O 1
ATOM 786 N N . VAL A 1 98 ? 3.733 -13.531 -0.091 1.00 98.25 98 VAL A N 1
ATOM 787 C CA . VAL A 1 98 ? 4.159 -12.406 0.766 1.00 98.25 98 VAL A CA 1
ATOM 788 C C . VAL A 1 98 ? 2.985 -11.804 1.535 1.00 98.25 98 VAL A C 1
ATOM 790 O O . VAL A 1 98 ? 3.136 -11.480 2.709 1.00 98.25 98 VAL A O 1
ATOM 793 N N . LEU A 1 99 ? 1.796 -11.732 0.927 1.00 98.62 99 LEU A N 1
ATOM 794 C CA . LEU A 1 99 ? 0.591 -11.230 1.583 1.00 98.62 99 LEU A CA 1
ATOM 795 C C . LEU A 1 99 ? 0.167 -12.122 2.757 1.00 98.62 99 LEU A C 1
ATOM 797 O O . LEU A 1 99 ? -0.071 -11.617 3.854 1.00 98.62 99 LEU A O 1
ATOM 801 N N . LYS A 1 100 ? 0.120 -13.445 2.551 1.00 98.56 100 LYS A N 1
ATOM 802 C CA . LYS A 1 100 ? -0.168 -14.404 3.628 1.00 98.56 100 LYS A CA 1
ATOM 803 C C . LYS A 1 100 ? 0.876 -14.318 4.734 1.00 98.56 100 LYS A C 1
ATOM 805 O O . LYS A 1 100 ? 0.506 -14.170 5.895 1.00 98.56 100 LYS A O 1
ATOM 810 N N . LYS A 1 101 ? 2.166 -14.297 4.377 1.00 98.62 101 LYS A N 1
ATOM 811 C CA . LYS A 1 101 ? 3.252 -14.199 5.356 1.00 98.62 101 LYS A CA 1
ATOM 812 C C . LYS A 1 101 ? 3.172 -12.918 6.186 1.00 98.62 101 LYS A C 1
ATOM 814 O O . LYS A 1 101 ? 3.377 -12.976 7.399 1.00 98.62 101 LYS A O 1
ATOM 819 N N . ALA A 1 102 ? 2.863 -11.778 5.564 1.00 98.44 102 ALA A N 1
ATOM 820 C CA . ALA A 1 102 ? 2.659 -10.519 6.276 1.00 98.44 102 ALA A CA 1
ATOM 821 C C . ALA A 1 102 ? 1.467 -10.619 7.237 1.00 98.44 102 ALA A C 1
ATOM 823 O O . ALA A 1 102 ? 1.602 -10.264 8.405 1.00 98.44 102 ALA A O 1
ATOM 824 N N . GLY A 1 103 ? 0.332 -11.155 6.774 1.00 98.56 103 GLY A N 1
ATOM 825 C CA . GLY A 1 103 ? -0.868 -11.345 7.591 1.00 98.56 103 GLY A CA 1
ATOM 826 C C . GLY A 1 103 ? -0.637 -12.252 8.802 1.00 98.56 103 GLY A C 1
ATOM 827 O O . GLY A 1 103 ? -0.955 -11.865 9.924 1.00 98.56 103 GLY A O 1
ATOM 828 N N . GLU A 1 104 ? -0.023 -13.418 8.595 1.00 98.50 104 GLU A N 1
ATOM 829 C CA . GLU A 1 104 ? 0.351 -14.365 9.655 1.00 98.50 104 GLU A CA 1
ATOM 830 C C . GLU A 1 104 ? 1.296 -13.725 10.677 1.00 98.50 104 GLU A C 1
ATOM 832 O O . GLU A 1 104 ? 1.035 -13.762 11.876 1.00 98.50 104 GLU A O 1
ATOM 837 N N . THR A 1 105 ? 2.369 -13.080 10.205 1.00 98.44 105 THR A N 1
ATOM 838 C CA . THR A 1 105 ? 3.384 -12.449 11.069 1.00 98.44 105 THR A CA 1
ATOM 839 C C . THR A 1 105 ? 2.808 -11.263 11.844 1.00 98.44 105 THR A C 1
ATOM 841 O O . THR A 1 105 ? 3.191 -11.008 12.984 1.00 98.44 105 THR A O 1
ATOM 844 N N . PHE A 1 106 ? 1.867 -10.527 11.249 1.00 98.31 106 PHE A N 1
ATOM 845 C CA . PHE A 1 106 ? 1.203 -9.418 11.920 1.00 98.31 106 PHE A CA 1
ATOM 846 C C . PHE A 1 106 ? 0.175 -9.882 12.960 1.00 98.31 106 PHE A C 1
ATOM 848 O O . PHE A 1 106 ? -0.083 -9.138 13.909 1.00 98.31 106 PHE A O 1
ATOM 855 N N . GLY A 1 107 ? -0.390 -11.084 12.801 1.00 98.00 107 GLY A N 1
ATOM 856 C CA . GLY A 1 107 ? -1.560 -11.539 13.552 1.00 98.00 107 GLY A CA 1
ATOM 857 C C . GLY A 1 107 ? -2.857 -10.931 13.009 1.00 98.00 107 GLY A C 1
ATOM 858 O O . GLY A 1 107 ? -3.707 -10.480 13.780 1.00 98.00 107 GLY A O 1
ATOM 859 N N . TRP A 1 108 ? -2.985 -10.845 11.678 1.00 98.00 108 TRP A N 1
ATOM 860 C CA . TRP A 1 108 ? -4.150 -10.254 11.020 1.00 98.00 108 TRP A CA 1
ATOM 861 C C . TRP A 1 108 ? -5.438 -10.970 11.429 1.00 98.00 108 TRP A C 1
ATOM 863 O O . TRP A 1 108 ? -5.534 -12.195 11.425 1.00 98.00 108 TRP A O 1
ATOM 873 N N . ARG A 1 109 ? -6.456 -10.175 11.750 1.00 97.12 109 ARG A N 1
ATOM 874 C CA . ARG A 1 109 ? -7.799 -10.637 12.097 1.00 97.12 109 ARG A CA 1
ATOM 875 C C . ARG A 1 109 ? -8.751 -10.035 11.071 1.00 97.12 109 ARG A C 1
ATOM 877 O O . ARG A 1 109 ? -8.802 -8.804 11.010 1.00 97.12 109 ARG A O 1
ATOM 884 N N . PRO A 1 110 ? -9.451 -10.839 10.259 1.00 96.50 110 PRO A N 1
ATOM 885 C CA . PRO A 1 110 ? -10.283 -10.294 9.201 1.00 96.50 110 PRO A CA 1
ATOM 886 C C . PRO A 1 110 ? -11.372 -9.359 9.731 1.00 96.50 110 PRO A C 1
ATOM 888 O O . PRO A 1 110 ? -12.119 -9.726 10.637 1.00 96.50 110 PRO A O 1
ATOM 891 N N . ALA A 1 111 ? -11.457 -8.154 9.172 1.00 96.19 111 ALA A N 1
ATOM 892 C CA . ALA A 1 111 ? -12.589 -7.255 9.377 1.00 96.19 111 ALA A CA 1
ATOM 893 C C . ALA A 1 111 ? -12.680 -6.245 8.222 1.00 96.19 111 ALA A C 1
ATOM 895 O O . ALA A 1 111 ? -11.654 -5.696 7.812 1.00 96.19 111 ALA A O 1
ATOM 896 N N . PRO A 1 112 ? -13.884 -5.946 7.706 1.00 94.38 112 PRO A N 1
ATOM 897 C CA . PRO A 1 112 ? -14.065 -4.841 6.774 1.00 94.38 112 PRO A CA 1
ATOM 898 C C . PRO A 1 112 ? -13.651 -3.509 7.412 1.00 94.38 112 PRO A C 1
ATOM 900 O O . PRO A 1 112 ? -14.037 -3.219 8.544 1.00 94.38 112 PRO A O 1
ATOM 903 N N . ALA A 1 113 ? -12.903 -2.687 6.674 1.00 92.44 113 ALA A N 1
ATOM 904 C CA . ALA A 1 113 ? -12.575 -1.329 7.099 1.00 92.44 113 ALA A CA 1
ATOM 905 C C . ALA A 1 113 ? -13.750 -0.360 6.813 1.00 92.44 113 ALA A C 1
ATOM 907 O O . ALA A 1 113 ? -14.412 -0.508 5.778 1.00 92.44 113 ALA A O 1
ATOM 908 N N . PRO A 1 114 ? -13.994 0.657 7.664 1.00 94.56 114 PRO A N 1
ATOM 909 C CA . PRO A 1 114 ? -13.261 0.951 8.895 1.00 94.56 114 PRO A CA 1
ATOM 910 C C . PRO A 1 114 ? -13.674 0.028 10.051 1.00 94.56 114 PRO A C 1
ATOM 912 O O . PRO A 1 114 ? -14.863 -0.194 10.278 1.00 94.56 114 PRO A O 1
ATOM 915 N N . SER A 1 115 ? -12.691 -0.484 10.795 1.00 93.69 115 SER A N 1
ATOM 916 C CA . SER A 1 115 ? -12.906 -1.398 11.929 1.00 93.69 115 SER A CA 1
ATOM 917 C C . SER A 1 115 ? -12.524 -0.810 13.295 1.00 93.69 115 SER A C 1
ATOM 919 O O . SER A 1 115 ? -12.681 -1.482 14.313 1.00 93.69 115 SER A O 1
ATOM 921 N N . ASN A 1 116 ? -12.052 0.442 13.333 1.00 93.75 116 ASN A N 1
ATOM 922 C CA . ASN A 1 116 ? -11.526 1.157 14.506 1.00 93.75 116 ASN A CA 1
ATOM 923 C C . ASN A 1 116 ? -10.231 0.577 15.107 1.00 93.75 116 ASN A C 1
ATOM 925 O O . ASN A 1 116 ? -9.874 0.930 16.229 1.00 93.75 116 ASN A O 1
ATOM 929 N N . ARG A 1 117 ? -9.521 -0.311 14.399 1.00 94.62 117 ARG A N 1
ATOM 930 C CA . ARG A 1 117 ? -8.274 -0.926 14.899 1.00 94.62 117 ARG A CA 1
ATOM 931 C C . ARG A 1 117 ? -7.015 -0.197 14.445 1.00 94.62 117 ARG A C 1
ATOM 933 O O . ARG A 1 117 ? -5.986 -0.308 15.098 1.00 94.62 117 ARG A O 1
ATOM 940 N N . GLY A 1 118 ? -7.096 0.519 13.328 1.00 96.06 118 GLY A N 1
ATOM 941 C CA . GLY A 1 118 ? -5.972 1.256 12.765 1.00 96.06 118 GLY A CA 1
ATOM 942 C C . GLY A 1 118 ? -4.988 0.387 12.005 1.00 96.06 118 GLY A C 1
ATOM 943 O O . GLY A 1 118 ? -3.785 0.618 12.064 1.00 96.06 118 GLY A O 1
ATOM 944 N N . TRP A 1 119 ? -5.478 -0.642 11.317 1.00 97.25 119 TRP A N 1
ATOM 945 C CA . TRP A 1 119 ? -4.657 -1.605 10.594 1.00 97.25 119 TRP A CA 1
ATOM 946 C C . TRP A 1 119 ? -4.761 -1.382 9.082 1.00 97.25 119 TRP A C 1
ATOM 948 O O . TRP A 1 119 ? -5.797 -1.627 8.467 1.00 97.25 119 TRP A O 1
ATOM 958 N N . GLY A 1 120 ? -3.671 -0.917 8.473 1.00 96.62 120 GLY A N 1
ATOM 959 C CA . GLY A 1 120 ? -3.576 -0.647 7.038 1.00 96.62 120 GLY A CA 1
ATOM 960 C C . GLY A 1 120 ? -2.691 -1.652 6.324 1.00 96.62 120 GLY A C 1
ATOM 961 O O . GLY A 1 120 ? -1.654 -2.039 6.852 1.00 96.62 120 GLY A O 1
ATOM 962 N N . ILE A 1 121 ? -3.064 -2.034 5.104 1.00 97.69 121 ILE A N 1
ATOM 963 C CA . ILE A 1 121 ? -2.298 -2.966 4.272 1.00 97.69 121 ILE A CA 1
ATOM 964 C C . ILE A 1 121 ? -2.048 -2.390 2.875 1.00 97.69 121 ILE A C 1
ATOM 966 O O . ILE A 1 121 ? -2.898 -1.684 2.324 1.00 97.69 121 ILE A O 1
ATOM 970 N N . ALA A 1 122 ? -0.874 -2.675 2.311 1.00 97.12 122 ALA A N 1
ATOM 971 C CA . ALA A 1 122 ? -0.480 -2.268 0.965 1.00 97.12 122 ALA A CA 1
ATOM 972 C C . ALA A 1 122 ? 0.459 -3.299 0.315 1.00 97.12 122 ALA A C 1
ATOM 974 O O . ALA A 1 122 ? 1.299 -3.899 0.989 1.00 97.12 122 ALA A O 1
ATOM 975 N N . LEU A 1 123 ? 0.322 -3.475 -1.002 1.00 96.88 123 LEU A N 1
ATOM 976 C CA . LEU A 1 123 ? 1.193 -4.298 -1.845 1.00 96.88 123 LEU A CA 1
ATOM 977 C C . LEU A 1 123 ? 1.997 -3.458 -2.845 1.00 96.88 123 LEU A C 1
ATOM 979 O O . LEU A 1 123 ? 1.497 -2.489 -3.425 1.00 96.88 123 LEU A O 1
ATOM 983 N N . GLY A 1 124 ? 3.230 -3.884 -3.110 1.00 94.44 124 GLY A N 1
ATOM 984 C CA . GLY A 1 124 ? 4.105 -3.264 -4.100 1.00 94.44 124 GLY A CA 1
ATOM 985 C C . GLY A 1 124 ? 4.979 -4.283 -4.819 1.00 94.44 124 GLY A C 1
ATOM 986 O O . GLY A 1 124 ? 5.298 -5.337 -4.275 1.00 94.44 124 GLY A O 1
ATOM 987 N N . ILE A 1 125 ? 5.371 -3.950 -6.046 1.00 94.12 125 ILE A N 1
ATOM 988 C CA . ILE A 1 125 ? 6.411 -4.663 -6.784 1.00 94.12 125 ILE A CA 1
ATOM 989 C C . ILE A 1 125 ? 7.356 -3.659 -7.418 1.00 94.12 125 ILE A C 1
ATOM 991 O O . ILE A 1 125 ? 6.919 -2.657 -7.987 1.00 94.12 125 ILE A O 1
ATOM 995 N N . ASP A 1 126 ? 8.650 -3.930 -7.324 1.00 91.75 126 ASP A N 1
ATOM 996 C CA . ASP A 1 126 ? 9.674 -3.149 -8.002 1.00 91.75 126 ASP A CA 1
ATOM 997 C C . ASP A 1 126 ? 10.878 -4.026 -8.328 1.00 91.75 126 ASP A C 1
ATOM 999 O O . ASP A 1 126 ? 11.307 -4.808 -7.487 1.00 91.75 126 ASP A O 1
ATOM 1003 N N . SER A 1 127 ? 11.423 -3.926 -9.542 1.00 89.38 127 SER A N 1
ATOM 1004 C CA . SER A 1 127 ? 12.622 -4.684 -9.949 1.00 89.38 127 SER A CA 1
ATOM 1005 C C . SER A 1 127 ? 12.556 -6.192 -9.623 1.00 89.38 127 SER A C 1
ATOM 1007 O O . SER A 1 127 ? 13.528 -6.779 -9.158 1.00 89.38 127 SER A O 1
ATOM 1009 N N . GLY A 1 128 ? 11.386 -6.819 -9.809 1.00 91.38 128 GLY 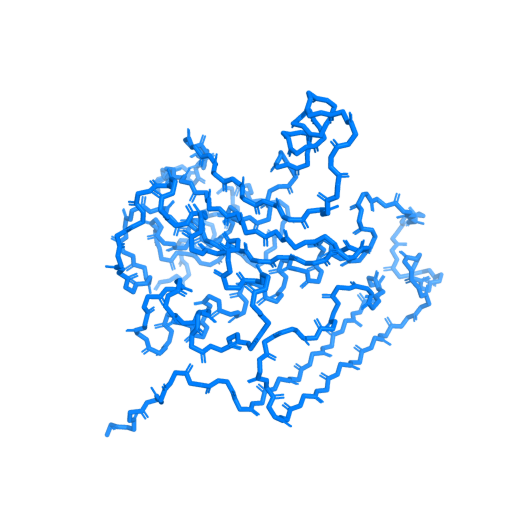A N 1
ATOM 1010 C CA . GLY A 1 128 ? 11.164 -8.244 -9.517 1.00 91.38 128 GLY A CA 1
ATOM 1011 C C . GLY A 1 128 ? 11.026 -8.601 -8.031 1.00 91.38 128 GLY A C 1
ATOM 1012 O O . GLY A 1 128 ? 10.944 -9.783 -7.702 1.00 91.38 128 GLY A O 1
ATOM 1013 N N . THR A 1 129 ? 10.980 -7.601 -7.151 1.00 94.69 129 THR A N 1
ATOM 1014 C CA . THR A 1 129 ? 10.811 -7.753 -5.706 1.00 94.69 129 THR A CA 1
ATOM 1015 C C . THR A 1 129 ? 9.365 -7.501 -5.300 1.00 94.69 129 THR A C 1
ATOM 1017 O O . THR A 1 129 ? 8.834 -6.430 -5.581 1.00 94.69 129 THR A O 1
ATOM 1020 N N . TYR A 1 130 ? 8.744 -8.457 -4.614 1.00 96.88 130 TYR A N 1
ATOM 1021 C CA . TYR A 1 130 ? 7.338 -8.431 -4.200 1.00 96.88 130 TYR A CA 1
ATOM 1022 C C . TYR A 1 130 ? 7.246 -8.069 -2.725 1.00 96.88 130 TYR A C 1
ATOM 1024 O O . TYR A 1 130 ? 7.960 -8.649 -1.912 1.00 96.88 130 TYR A O 1
ATOM 1032 N N . VAL A 1 131 ? 6.366 -7.139 -2.364 1.00 96.19 131 VAL A N 1
ATOM 1033 C CA . VAL A 1 131 ? 6.274 -6.598 -1.004 1.00 96.19 131 VAL A CA 1
ATOM 1034 C C . VAL A 1 131 ? 4.826 -6.585 -0.533 1.00 96.19 131 VAL A C 1
ATOM 1036 O O . VAL A 1 131 ? 3.933 -6.149 -1.262 1.00 96.19 131 VAL A O 1
ATOM 1039 N N . ALA A 1 132 ? 4.615 -7.003 0.713 1.00 97.56 132 ALA A N 1
ATOM 1040 C CA . ALA A 1 132 ? 3.404 -6.748 1.478 1.00 97.56 132 ALA A CA 1
ATOM 1041 C C . ALA A 1 132 ? 3.755 -6.045 2.791 1.00 97.56 132 ALA A C 1
ATOM 1043 O O . ALA A 1 132 ? 4.558 -6.550 3.577 1.00 97.56 132 ALA A O 1
ATOM 1044 N N . THR A 1 133 ? 3.132 -4.896 3.044 1.00 97.12 133 THR A N 1
ATOM 1045 C CA . THR A 1 133 ? 3.325 -4.120 4.273 1.00 97.12 133 THR A CA 1
ATOM 1046 C C . THR A 1 133 ? 2.005 -3.968 5.013 1.00 97.12 133 THR A C 1
ATOM 1048 O O . THR A 1 133 ? 0.996 -3.603 4.409 1.00 97.12 133 THR A O 1
ATOM 1051 N N . ILE A 1 134 ? 2.027 -4.214 6.323 1.00 97.94 134 ILE A N 1
ATOM 1052 C CA . ILE A 1 134 ? 0.917 -3.963 7.244 1.00 97.94 134 ILE A CA 1
ATOM 1053 C C . ILE A 1 134 ? 1.390 -2.973 8.307 1.00 97.94 134 ILE A C 1
ATOM 1055 O O . ILE A 1 134 ? 2.406 -3.215 8.957 1.00 97.94 134 ILE A O 1
ATOM 1059 N N . ALA A 1 135 ? 0.667 -1.871 8.481 1.00 97.06 135 ALA A N 1
ATOM 1060 C CA . ALA A 1 135 ? 0.938 -0.858 9.493 1.00 97.06 135 ALA A CA 1
ATOM 1061 C C . ALA A 1 135 ? -0.191 -0.803 10.525 1.00 97.06 135 ALA A C 1
ATOM 1063 O O . ALA A 1 135 ? -1.367 -0.817 10.168 1.00 97.06 135 ALA A O 1
ATOM 1064 N N . GLU A 1 136 ? 0.191 -0.701 11.792 1.00 97.31 136 GLU A N 1
ATOM 1065 C CA . GLU A 1 136 ? -0.681 -0.417 12.925 1.00 97.31 136 GLU A CA 1
ATOM 1066 C C . GLU A 1 136 ? -0.485 1.036 13.345 1.00 97.31 136 GLU A C 1
ATOM 1068 O O . GLU A 1 136 ? 0.645 1.451 13.625 1.00 97.31 136 GLU A O 1
ATOM 1073 N N . VAL A 1 137 ? -1.569 1.806 13.383 1.00 96.44 137 VAL A N 1
ATOM 1074 C CA . VAL A 1 137 ? -1.539 3.213 13.780 1.00 96.44 137 VAL A CA 1
ATOM 1075 C C . VAL A 1 137 ? -2.590 3.516 14.833 1.00 96.44 137 VAL A C 1
ATOM 1077 O O . VAL A 1 137 ? -3.690 2.973 14.825 1.00 96.44 137 VAL A O 1
ATOM 1080 N N . GLU A 1 138 ? -2.249 4.449 15.704 1.00 96.44 138 GLU A N 1
ATOM 1081 C CA . GLU A 1 138 ? -3.163 5.098 16.630 1.00 96.44 138 GLU A CA 1
ATOM 1082 C C . GLU A 1 138 ? -3.405 6.523 16.129 1.00 96.44 138 GLU A C 1
ATOM 1084 O O . GLU A 1 138 ? -2.472 7.185 15.668 1.00 96.44 138 GLU A O 1
ATOM 1089 N N . VAL A 1 139 ? -4.658 6.977 16.170 1.00 95.62 139 VAL A N 1
ATOM 1090 C CA . VAL A 1 139 ? -5.037 8.322 15.724 1.00 95.62 139 VAL A CA 1
ATOM 1091 C C . VAL A 1 139 ? -5.803 9.016 16.838 1.00 95.62 139 VAL A C 1
ATOM 1093 O O . VAL A 1 139 ? -6.882 8.560 17.228 1.00 95.62 139 VAL A O 1
ATOM 1096 N N . ASP A 1 140 ? -5.281 10.145 17.307 1.00 93.19 140 ASP A N 1
ATOM 1097 C CA . ASP A 1 140 ? -6.023 11.039 18.189 1.00 93.19 140 ASP A CA 1
ATOM 1098 C C . ASP A 1 140 ? -7.063 11.798 17.352 1.00 93.19 140 ASP A C 1
ATOM 1100 O O . ASP A 1 140 ? -6.739 12.594 16.470 1.00 93.19 140 ASP A O 1
ATOM 1104 N N . LYS A 1 141 ? -8.348 11.545 17.614 1.00 91.19 141 LYS A N 1
ATOM 1105 C CA . LYS A 1 141 ? -9.459 12.166 16.875 1.00 91.19 141 LYS A CA 1
ATOM 1106 C C . LYS A 1 141 ? -9.619 13.663 17.169 1.00 91.19 141 LYS A C 1
ATOM 1108 O O . LYS A 1 141 ? -10.184 14.375 16.343 1.00 91.19 141 LYS A O 1
ATOM 1113 N N . ASN A 1 142 ? -9.136 14.141 18.314 1.00 91.38 142 ASN A N 1
ATOM 1114 C CA . ASN A 1 142 ? -9.206 15.545 18.709 1.00 91.38 142 ASN A CA 1
ATOM 1115 C C . ASN A 1 142 ? -8.065 16.344 18.086 1.00 91.38 142 ASN A C 1
ATOM 1117 O O . ASN A 1 142 ? -8.288 17.440 17.568 1.00 91.38 142 ASN A O 1
ATOM 1121 N N . SER A 1 143 ? -6.837 15.817 18.143 1.00 92.06 143 SER A N 1
ATOM 1122 C CA . SER A 1 143 ? -5.649 16.516 17.646 1.00 92.06 143 SER A CA 1
ATOM 1123 C C . SER A 1 143 ? -5.337 16.220 16.173 1.00 92.06 143 SER A C 1
ATOM 1125 O O . SER A 1 143 ? -4.772 17.082 15.496 1.00 92.06 143 SER A O 1
ATOM 1127 N N . GLY A 1 144 ? -5.785 15.077 15.652 1.00 89.19 144 GLY A N 1
ATOM 1128 C CA . GLY A 1 144 ? -5.415 14.550 14.338 1.00 89.19 144 GLY A CA 1
ATOM 1129 C C . GLY A 1 144 ? -4.051 13.862 14.321 1.00 89.19 144 GLY A C 1
ATOM 1130 O O . GLY A 1 144 ? -3.615 13.442 13.249 1.00 89.19 144 GLY A O 1
ATOM 1131 N N . ASP A 1 145 ? -3.371 13.762 15.465 1.00 90.94 145 ASP A N 1
ATOM 1132 C CA . ASP A 1 145 ? -2.045 13.159 15.541 1.00 90.94 145 ASP A CA 1
ATOM 1133 C C . ASP A 1 145 ? -2.107 11.671 15.213 1.00 90.94 145 ASP A C 1
ATOM 1135 O O . ASP A 1 145 ? -3.008 10.951 15.647 1.00 90.94 145 ASP A O 1
ATOM 1139 N N . VAL A 1 146 ? -1.127 11.213 14.435 1.00 92.88 146 VAL A N 1
ATOM 1140 C CA . VAL A 1 146 ? -1.005 9.822 14.002 1.00 92.88 146 VAL A CA 1
ATOM 1141 C C . VAL A 1 146 ? 0.293 9.259 14.547 1.00 92.88 146 VAL A C 1
ATOM 1143 O O . VAL A 1 146 ? 1.374 9.750 14.221 1.00 92.88 146 VAL A O 1
ATOM 1146 N N . GLN A 1 147 ? 0.194 8.188 15.327 1.00 94.06 147 GLN A N 1
ATOM 1147 C CA . GLN A 1 147 ? 1.348 7.439 15.799 1.00 94.06 147 GLN A CA 1
ATOM 1148 C C . GLN A 1 147 ? 1.378 6.062 15.142 1.00 94.06 147 GLN A C 1
ATOM 1150 O O . GLN A 1 147 ? 0.469 5.256 15.322 1.00 94.06 147 GLN A O 1
ATOM 1155 N N . VAL A 1 148 ? 2.455 5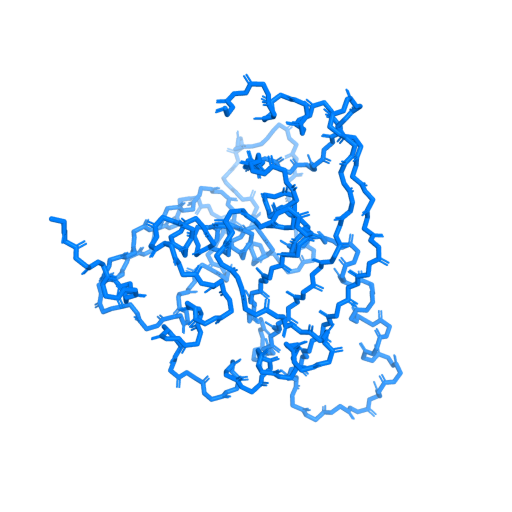.757 14.415 1.00 94.19 148 VAL A N 1
ATOM 1156 C CA . VAL A 1 148 ? 2.715 4.393 13.936 1.00 94.19 148 VAL A CA 1
ATOM 1157 C C . VAL A 1 148 ? 3.208 3.557 15.116 1.00 94.19 148 VAL A C 1
ATOM 1159 O O . VAL A 1 148 ? 4.256 3.853 15.684 1.00 94.19 148 VAL A O 1
ATOM 1162 N N . LYS A 1 149 ? 2.453 2.524 15.497 1.00 96.31 149 LYS A N 1
ATOM 1163 C CA . LYS A 1 149 ? 2.784 1.637 16.625 1.00 96.31 149 LYS A CA 1
ATOM 1164 C C . LYS A 1 149 ? 3.690 0.494 16.187 1.00 96.31 149 LYS A C 1
ATOM 1166 O O . LYS A 1 149 ? 4.605 0.114 16.912 1.00 96.31 149 LYS A O 1
ATOM 1171 N N . ARG A 1 150 ? 3.422 -0.066 15.004 1.00 95.06 150 ARG A N 1
ATOM 1172 C CA . ARG A 1 150 ? 4.141 -1.224 14.467 1.00 95.06 150 ARG A CA 1
ATOM 1173 C C . ARG A 1 150 ? 3.990 -1.315 12.956 1.00 95.06 150 ARG A C 1
ATOM 1175 O O . ARG A 1 150 ? 2.945 -0.967 12.410 1.00 95.06 150 ARG A O 1
ATOM 1182 N N . VAL A 1 151 ? 5.009 -1.852 12.289 1.00 96.06 151 VAL A N 1
ATOM 1183 C CA . VAL A 1 151 ? 4.943 -2.233 10.875 1.00 96.06 151 VAL A CA 1
ATOM 1184 C C . VAL A 1 151 ? 5.467 -3.656 10.705 1.00 96.06 151 VAL A C 1
ATOM 1186 O O . VAL A 1 151 ? 6.494 -4.012 11.273 1.00 96.06 151 VAL A O 1
ATOM 1189 N N . VAL A 1 152 ? 4.768 -4.464 9.912 1.00 97.19 152 VAL A N 1
ATOM 1190 C CA . VAL A 1 152 ? 5.248 -5.754 9.407 1.00 97.19 152 VAL A CA 1
ATOM 1191 C C . VAL A 1 152 ? 5.436 -5.632 7.905 1.00 97.19 152 VAL A C 1
ATOM 1193 O O . VAL A 1 152 ? 4.534 -5.189 7.198 1.00 97.19 152 VAL A O 1
ATOM 1196 N N . CYS A 1 153 ? 6.600 -6.042 7.413 1.00 96.62 153 CYS A N 1
ATOM 1197 C CA . CYS A 1 153 ? 6.912 -6.076 5.992 1.00 96.62 153 CYS A CA 1
ATOM 1198 C C . CYS A 1 153 ? 7.391 -7.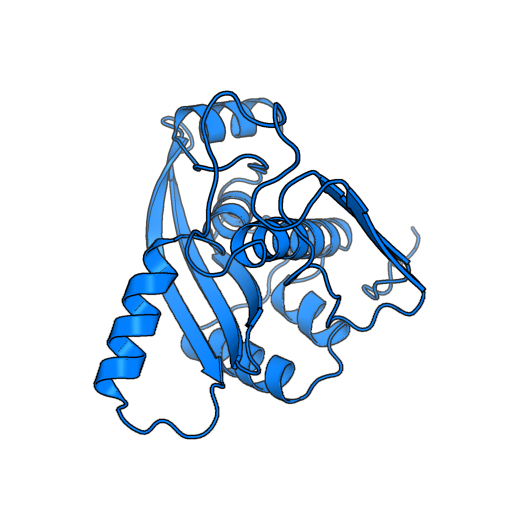479 5.618 1.00 96.62 153 CYS A C 1
ATOM 1200 O O . CYS A 1 153 ? 8.376 -7.964 6.171 1.00 96.62 153 CYS A O 1
ATOM 1202 N N . ALA A 1 154 ? 6.692 -8.129 4.691 1.00 97.19 154 ALA A N 1
ATOM 1203 C CA . ALA A 1 154 ? 7.149 -9.358 4.059 1.00 97.19 154 ALA A CA 1
ATOM 1204 C C . ALA A 1 154 ? 7.587 -9.035 2.631 1.00 97.19 154 ALA A C 1
ATOM 1206 O O . ALA A 1 154 ? 6.827 -8.430 1.871 1.00 97.19 154 ALA A O 1
ATOM 1207 N N . GLN A 1 155 ? 8.800 -9.446 2.270 1.00 95.81 155 GLN A N 1
ATOM 1208 C CA . GLN A 1 155 ? 9.390 -9.153 0.972 1.00 95.81 155 GLN A CA 1
ATOM 1209 C C . GLN A 1 155 ? 10.001 -10.409 0.355 1.00 95.81 155 GLN A C 1
ATOM 1211 O O . GLN A 1 155 ? 10.754 -11.129 1.004 1.00 95.81 155 GLN A O 1
ATOM 1216 N N . ASP A 1 156 ? 9.694 -10.642 -0.915 1.00 96.75 156 ASP A N 1
ATOM 1217 C CA . ASP A 1 156 ? 10.341 -11.644 -1.750 1.00 96.75 156 ASP A CA 1
ATOM 1218 C C . ASP A 1 156 ? 11.230 -10.930 -2.763 1.00 96.75 156 ASP A C 1
ATOM 1220 O O . ASP A 1 156 ? 10.729 -10.271 -3.674 1.00 96.75 156 ASP A O 1
ATOM 1224 N N . MET A 1 157 ? 12.543 -11.030 -2.569 1.00 94.88 157 MET A N 1
ATOM 1225 C CA . MET A 1 157 ? 13.563 -10.388 -3.407 1.00 94.88 157 MET A CA 1
ATOM 1226 C C . MET A 1 157 ? 14.495 -11.402 -4.087 1.00 94.88 157 MET A C 1
ATOM 1228 O O . MET A 1 157 ? 15.573 -11.042 -4.554 1.00 94.88 157 MET A O 1
ATOM 1232 N N . GLY A 1 158 ? 14.103 -12.680 -4.128 1.00 94.50 158 GLY A N 1
ATOM 1233 C CA . GLY A 1 158 ? 14.977 -13.765 -4.572 1.00 94.50 158 GLY A CA 1
ATOM 1234 C C . GLY A 1 158 ? 16.083 -14.100 -3.563 1.00 94.50 158 GLY A C 1
ATOM 1235 O O . GLY A 1 158 ? 15.842 -14.139 -2.357 1.00 94.50 158 GLY A O 1
ATOM 1236 N N . LEU A 1 159 ? 17.287 -14.397 -4.064 1.00 95.19 159 LEU A N 1
ATOM 1237 C CA . LEU A 1 159 ? 18.428 -14.790 -3.234 1.00 95.19 159 LEU A CA 1
ATOM 1238 C C . LEU A 1 159 ? 18.965 -13.595 -2.439 1.00 95.19 159 LEU A C 1
ATOM 1240 O O . LEU A 1 159 ? 19.442 -12.614 -3.006 1.00 95.19 159 LEU A O 1
ATOM 1244 N N . VAL A 1 160 ? 18.948 -13.719 -1.115 1.00 95.94 160 VAL A N 1
ATOM 1245 C CA . VAL A 1 160 ? 19.482 -12.705 -0.206 1.00 95.94 160 VAL A CA 1
ATOM 1246 C C . VAL A 1 160 ? 20.951 -13.003 0.083 1.00 95.94 160 VAL A C 1
ATOM 1248 O O . VAL A 1 160 ? 21.267 -13.926 0.827 1.00 95.94 160 VAL A O 1
ATOM 1251 N N . ILE A 1 161 ? 21.848 -12.209 -0.506 1.00 96.06 161 ILE A N 1
ATOM 1252 C CA . ILE A 1 161 ? 23.302 -12.354 -0.319 1.00 96.06 161 ILE A CA 1
ATOM 1253 C C . ILE A 1 161 ? 23.743 -11.862 1.066 1.00 96.06 161 ILE A C 1
ATOM 1255 O O . ILE A 1 161 ? 24.562 -12.500 1.718 1.00 96.06 161 ILE A O 1
ATOM 1259 N N . ASN A 1 162 ? 23.187 -10.734 1.520 1.00 96.50 162 ASN A N 1
ATOM 1260 C CA . ASN A 1 162 ? 23.450 -10.156 2.836 1.00 96.50 162 ASN A CA 1
ATOM 1261 C C . ASN A 1 162 ? 22.118 -9.912 3.573 1.00 96.50 162 ASN A C 1
ATOM 1263 O O . ASN A 1 162 ? 21.470 -8.891 3.319 1.00 96.50 162 ASN A O 1
ATOM 1267 N N . PRO A 1 163 ? 21.695 -10.830 4.465 1.00 95.44 163 PRO A N 1
ATOM 1268 C CA . PRO A 1 163 ? 20.433 -10.715 5.198 1.00 95.44 163 PRO A CA 1
ATOM 1269 C C . PRO A 1 163 ? 20.325 -9.475 6.088 1.00 95.44 163 PRO A C 1
ATOM 1271 O O . PRO A 1 163 ? 19.265 -8.852 6.155 1.00 95.44 163 PRO A O 1
ATOM 1274 N N . GLU A 1 164 ? 21.418 -9.078 6.734 1.00 95.19 164 GLU A N 1
ATOM 1275 C CA . GLU A 1 164 ? 21.442 -7.890 7.589 1.00 95.19 164 GLU A CA 1
ATOM 1276 C C . GLU A 1 164 ? 21.309 -6.617 6.746 1.00 95.19 164 GLU A C 1
ATOM 1278 O O . GLU A 1 164 ? 20.452 -5.775 7.007 1.00 95.19 164 GLU A O 1
ATOM 1283 N N . GLY A 1 165 ? 22.071 -6.524 5.652 1.00 94.50 165 GLY A N 1
ATOM 1284 C CA . GLY A 1 165 ? 21.968 -5.410 4.708 1.00 94.50 165 GLY A CA 1
ATOM 1285 C C . GLY A 1 165 ? 20.577 -5.298 4.076 1.00 94.50 165 GLY A C 1
ATOM 1286 O O . GLY A 1 165 ? 20.055 -4.193 3.920 1.00 94.50 165 GLY A O 1
ATOM 1287 N N . ALA A 1 166 ? 19.944 -6.431 3.759 1.00 93.81 166 ALA A N 1
ATOM 1288 C CA . ALA A 1 166 ? 18.563 -6.461 3.287 1.00 93.81 166 ALA A CA 1
ATOM 1289 C C . ALA A 1 166 ? 17.589 -5.933 4.351 1.00 93.81 166 ALA A C 1
ATOM 1291 O O . ALA A 1 166 ? 16.734 -5.107 4.032 1.00 93.81 166 ALA A O 1
ATOM 1292 N N . THR A 1 167 ? 17.762 -6.338 5.612 1.00 92.38 167 THR A N 1
ATOM 1293 C CA . THR A 1 167 ? 16.941 -5.868 6.739 1.00 92.38 167 THR A CA 1
ATOM 1294 C C . THR A 1 167 ? 17.057 -4.354 6.915 1.00 92.38 167 THR A C 1
ATOM 1296 O O . THR A 1 167 ? 16.043 -3.660 6.903 1.00 92.38 167 THR A O 1
ATOM 1299 N N . ILE A 1 168 ? 18.279 -3.813 6.929 1.00 92.69 168 ILE A N 1
ATOM 1300 C CA . ILE A 1 168 ? 18.528 -2.366 7.037 1.00 92.69 168 ILE A CA 1
ATOM 1301 C C . ILE A 1 168 ? 17.877 -1.600 5.871 1.00 92.69 168 ILE A C 1
ATOM 1303 O O . ILE A 1 168 ? 17.297 -0.526 6.054 1.00 92.69 168 ILE A O 1
ATOM 1307 N N . GLN A 1 169 ? 17.927 -2.145 4.650 1.00 91.31 169 GLN A N 1
ATOM 1308 C CA . GLN A 1 169 ? 17.274 -1.532 3.489 1.00 91.31 169 GLN A CA 1
ATOM 1309 C C . GLN A 1 169 ? 15.747 -1.536 3.589 1.00 91.31 169 GLN A C 1
ATOM 1311 O O . GLN A 1 169 ? 15.120 -0.561 3.160 1.00 91.31 169 GLN A O 1
ATOM 1316 N N . MET A 1 170 ? 15.164 -2.604 4.139 1.00 92.19 170 MET A N 1
ATOM 1317 C CA . MET A 1 170 ? 13.728 -2.714 4.392 1.00 92.19 170 MET A CA 1
ATOM 1318 C C . MET A 1 170 ? 13.281 -1.724 5.469 1.00 92.19 170 MET A C 1
ATOM 1320 O O . MET A 1 170 ? 12.347 -0.957 5.254 1.00 92.19 170 MET A O 1
ATOM 1324 N N . GLU A 1 171 ? 13.973 -1.667 6.602 1.00 90.44 171 GLU A N 1
ATOM 1325 C CA . GLU A 1 171 ? 13.663 -0.724 7.682 1.00 90.44 171 GLU A CA 1
ATOM 1326 C C . GLU A 1 171 ? 13.763 0.727 7.199 1.00 90.44 171 GLU A C 1
ATOM 1328 O O . GLU A 1 171 ? 12.842 1.523 7.393 1.00 90.44 171 GLU A O 1
ATOM 1333 N N . GLY A 1 172 ? 14.829 1.052 6.462 1.00 85.81 172 GLY A N 1
ATOM 1334 C CA . GLY A 1 172 ? 15.026 2.381 5.893 1.00 85.81 172 GLY A CA 1
ATOM 1335 C C . GLY A 1 172 ? 14.012 2.768 4.811 1.00 85.81 172 GLY A C 1
ATOM 1336 O O . GLY A 1 172 ? 13.840 3.957 4.555 1.00 85.81 172 GLY A O 1
ATOM 1337 N N . CYS A 1 173 ? 13.349 1.816 4.143 1.00 86.19 173 CYS A N 1
ATOM 1338 C CA . CYS A 1 173 ? 12.298 2.129 3.167 1.00 86.19 173 CYS A CA 1
ATOM 1339 C C . CYS A 1 173 ? 10.907 2.229 3.806 1.00 86.19 173 CYS A C 1
ATOM 1341 O O . CYS A 1 173 ? 10.099 3.050 3.373 1.00 86.19 173 CYS A O 1
ATOM 1343 N N . ILE A 1 174 ? 10.637 1.455 4.862 1.00 87.25 174 ILE A N 1
ATOM 1344 C CA . ILE A 1 174 ? 9.359 1.463 5.589 1.00 87.25 174 ILE A CA 1
ATOM 1345 C C . ILE A 1 174 ? 9.047 2.845 6.166 1.00 87.25 174 ILE A C 1
ATOM 1347 O O . ILE A 1 174 ? 7.894 3.282 6.129 1.00 87.25 174 ILE A O 1
ATOM 1351 N N . THR A 1 175 ? 10.067 3.573 6.618 1.00 76.31 175 THR A N 1
ATOM 1352 C CA . THR A 1 175 ? 9.930 4.950 7.121 1.00 76.31 175 THR A CA 1
ATOM 1353 C C . THR A 1 175 ? 9.359 5.930 6.085 1.00 76.31 175 THR A C 1
ATOM 1355 O O . THR A 1 175 ? 8.926 7.017 6.455 1.00 76.31 175 THR A O 1
ATOM 1358 N N . MET A 1 176 ? 9.277 5.546 4.803 1.00 71.50 176 MET A N 1
ATOM 1359 C CA . MET A 1 176 ? 8.702 6.362 3.725 1.00 71.50 176 MET A CA 1
ATOM 1360 C C . MET A 1 176 ? 7.171 6.195 3.548 1.00 71.50 176 MET A C 1
ATOM 1362 O O . MET A 1 176 ? 6.573 6.950 2.785 1.00 71.50 176 MET A O 1
ATOM 1366 N N . GLY A 1 177 ? 6.507 5.283 4.283 1.00 64.56 177 GLY A N 1
ATOM 1367 C CA . GLY A 1 177 ? 5.114 5.483 4.741 1.00 64.56 177 GLY A CA 1
ATOM 1368 C C . GLY A 1 177 ? 3.917 4.988 3.899 1.00 64.56 177 GLY A C 1
ATOM 1369 O O . GLY A 1 177 ? 2.799 5.445 4.136 1.00 64.56 177 GLY A O 1
ATOM 1370 N N . ALA A 1 178 ? 4.070 4.043 2.963 1.00 60.84 178 ALA A N 1
ATOM 1371 C CA . ALA A 1 178 ? 2.986 3.666 2.031 1.00 60.84 178 ALA A CA 1
ATOM 1372 C C . ALA A 1 178 ? 1.689 3.109 2.676 1.00 60.84 178 ALA A C 1
ATOM 1374 O O . ALA A 1 178 ? 0.596 3.397 2.190 1.00 60.84 178 ALA A O 1
ATOM 1375 N N . ALA A 1 179 ? 1.770 2.333 3.766 1.00 73.00 179 ALA A N 1
ATOM 1376 C CA . ALA A 1 179 ? 0.593 1.706 4.396 1.00 73.00 179 ALA A CA 1
ATOM 1377 C C . ALA A 1 179 ? -0.160 2.621 5.389 1.00 73.00 179 ALA A C 1
ATOM 1379 O O . ALA A 1 179 ? -1.272 2.298 5.812 1.00 73.00 179 ALA A O 1
ATOM 1380 N N . ILE A 1 180 ? 0.420 3.772 5.747 1.00 83.94 180 ILE A N 1
ATOM 1381 C CA . ILE A 1 180 ? -0.065 4.627 6.843 1.00 83.94 180 ILE A CA 1
ATOM 1382 C C . ILE A 1 180 ? -1.445 5.224 6.530 1.00 83.94 180 ILE A C 1
ATOM 1384 O O . ILE A 1 180 ? -2.305 5.259 7.404 1.00 83.94 180 ILE A O 1
ATOM 1388 N N . ALA A 1 181 ? -1.716 5.634 5.285 1.00 82.00 181 ALA A N 1
ATOM 1389 C CA . ALA A 1 181 ? -3.026 6.202 4.933 1.00 82.00 181 ALA A CA 1
ATOM 1390 C C . ALA A 1 181 ? -4.183 5.206 5.076 1.00 82.00 181 ALA A C 1
ATOM 1392 O O . ALA A 1 181 ? -5.263 5.582 5.534 1.00 82.00 181 ALA A O 1
ATOM 1393 N N . ASN A 1 182 ? -3.965 3.941 4.704 1.00 82.88 182 ASN A N 1
ATOM 1394 C CA . ASN A 1 182 ? -4.974 2.894 4.871 1.00 82.88 182 ASN A CA 1
ATOM 1395 C C . ASN A 1 182 ? -5.204 2.599 6.358 1.00 82.88 182 ASN A C 1
ATOM 1397 O O . ASN A 1 182 ? -6.341 2.402 6.775 1.00 82.88 182 ASN A O 1
ATOM 1401 N N . ALA A 1 183 ? -4.143 2.659 7.166 1.00 83.56 183 ALA A N 1
ATOM 1402 C CA . ALA A 1 183 ? -4.227 2.473 8.608 1.00 83.56 183 ALA A CA 1
ATOM 1403 C C . ALA A 1 183 ? -5.021 3.606 9.285 1.00 83.56 183 ALA A C 1
ATOM 1405 O O . ALA A 1 183 ? -5.884 3.334 10.115 1.00 83.56 183 ALA A O 1
ATOM 1406 N N . ILE A 1 184 ? -4.820 4.863 8.865 1.00 87.00 184 ILE A N 1
ATOM 1407 C CA . ILE A 1 184 ? -5.626 6.008 9.330 1.00 87.00 184 ILE A CA 1
ATOM 1408 C C . ILE A 1 184 ? -7.108 5.781 9.011 1.00 87.00 184 ILE A C 1
ATOM 1410 O O . ILE A 1 184 ? -7.963 5.965 9.876 1.00 87.00 184 ILE A O 1
ATOM 1414 N N . TYR A 1 185 ? -7.431 5.336 7.793 1.00 90.06 185 TYR A N 1
ATOM 1415 C CA . TYR A 1 185 ? -8.821 5.049 7.445 1.00 90.06 185 TYR A CA 1
ATOM 1416 C C . TYR A 1 185 ? -9.426 3.944 8.307 1.00 90.06 185 TYR A C 1
ATOM 1418 O O . TYR A 1 185 ? -10.547 4.098 8.782 1.00 90.06 185 TYR A O 1
ATOM 1426 N N . ASP A 1 186 ? -8.703 2.848 8.533 1.00 91.62 186 ASP A N 1
ATOM 1427 C CA . ASP A 1 186 ? -9.208 1.780 9.390 1.00 91.62 186 ASP A CA 1
ATOM 1428 C C . ASP A 1 186 ? -9.414 2.244 10.843 1.00 91.62 186 ASP A C 1
ATOM 1430 O O . ASP A 1 186 ? -10.391 1.841 11.475 1.00 91.62 186 ASP A O 1
ATOM 1434 N N . ALA A 1 187 ? -8.543 3.124 11.354 1.00 86.75 187 ALA A N 1
ATOM 1435 C CA . ALA A 1 187 ? -8.609 3.651 12.719 1.00 86.75 187 ALA A CA 1
ATOM 1436 C C . ALA A 1 187 ? -9.827 4.552 12.950 1.00 86.75 187 ALA A C 1
ATOM 1438 O O . ALA A 1 187 ? -10.476 4.474 13.993 1.00 86.75 187 ALA A O 1
ATOM 1439 N N . VAL A 1 188 ? -10.100 5.463 12.011 1.00 89.56 188 VAL A N 1
ATOM 1440 C CA . VAL A 1 188 ? -11.015 6.589 12.266 1.00 89.56 188 VAL A CA 1
ATOM 1441 C C . VAL A 1 188 ? -12.028 6.851 11.157 1.00 89.56 188 VAL A C 1
ATOM 1443 O O . VAL A 1 188 ? -12.794 7.804 11.248 1.00 89.56 188 VAL A O 1
ATOM 1446 N N . GLY A 1 189 ? -12.045 6.044 10.097 1.00 86.44 189 GLY A N 1
ATOM 1447 C CA . GLY A 1 189 ? -12.948 6.212 8.955 1.00 86.44 189 GLY A CA 1
ATOM 1448 C C . GLY A 1 189 ? -12.608 7.390 8.035 1.00 86.44 189 GLY A C 1
ATOM 1449 O O . GLY A 1 189 ? -13.253 7.565 7.002 1.00 86.44 189 GLY A O 1
ATOM 1450 N N . ALA A 1 190 ? -11.576 8.177 8.351 1.00 88.75 190 ALA A N 1
ATOM 1451 C CA . ALA A 1 190 ? -11.156 9.325 7.556 1.00 88.75 190 ALA A CA 1
ATOM 1452 C C . ALA A 1 190 ? -10.170 8.915 6.452 1.00 88.75 190 ALA A C 1
ATOM 1454 O O . ALA A 1 190 ? -9.140 8.294 6.713 1.00 88.75 190 ALA A O 1
ATOM 1455 N N . ARG A 1 191 ? -10.456 9.291 5.199 1.00 89.25 191 ARG A N 1
ATOM 1456 C CA . ARG A 1 191 ? -9.532 9.086 4.069 1.00 89.25 191 ARG A CA 1
ATOM 1457 C C . ARG A 1 191 ? -8.664 10.321 3.851 1.00 89.25 191 ARG A C 1
ATOM 1459 O O . ARG A 1 191 ? -9.174 11.406 3.575 1.00 89.25 191 ARG A O 1
ATOM 1466 N N . VAL A 1 192 ? -7.348 10.127 3.886 1.00 87.44 192 VAL A N 1
ATOM 1467 C CA . VAL A 1 192 ? -6.358 11.150 3.531 1.00 87.44 192 VAL A CA 1
ATOM 1468 C C . VAL A 1 192 ? -5.770 10.817 2.163 1.00 87.44 192 VAL A C 1
ATOM 1470 O O . VAL A 1 192 ? -5.015 9.863 2.016 1.00 87.44 192 VAL A O 1
ATOM 1473 N N . TYR A 1 193 ? -6.120 11.615 1.156 1.00 85.44 193 TYR A N 1
ATOM 1474 C CA . TYR A 1 193 ? -5.683 11.407 -0.233 1.00 85.44 193 TYR A CA 1
ATOM 1475 C C . TYR A 1 193 ? -4.387 12.144 -0.592 1.00 85.44 193 TYR A C 1
ATOM 1477 O O . TYR A 1 193 ? -3.854 11.958 -1.681 1.00 85.44 193 TYR A O 1
ATOM 1485 N N . GLN A 1 194 ? -3.893 13.005 0.302 1.00 83.12 194 GLN A N 1
ATOM 1486 C CA . GLN A 1 194 ? -2.740 13.865 0.054 1.00 83.12 194 GLN A CA 1
ATOM 1487 C C . GLN A 1 194 ? -1.662 13.652 1.120 1.00 83.12 194 GLN A C 1
ATOM 1489 O O . GLN A 1 194 ? -1.897 13.896 2.302 1.00 83.12 194 GLN A O 1
ATOM 1494 N N . MET A 1 195 ? -0.466 13.258 0.680 1.00 81.50 195 MET A N 1
ATOM 1495 C CA . MET A 1 195 ? 0.732 13.139 1.521 1.00 81.50 195 MET A CA 1
ATOM 1496 C C . MET A 1 195 ? 1.435 14.493 1.733 1.00 81.50 195 MET A C 1
ATOM 1498 O O . MET A 1 195 ? 1.315 15.380 0.878 1.00 81.50 195 MET A O 1
ATOM 1502 N N . PRO A 1 196 ? 2.193 14.691 2.836 1.00 86.44 196 PRO A N 1
ATOM 1503 C CA . PRO A 1 196 ? 2.240 13.860 4.050 1.00 86.44 196 PRO A CA 1
ATOM 1504 C C . PRO A 1 196 ? 0.951 13.917 4.893 1.00 86.44 196 PRO A C 1
ATOM 1506 O O . PRO A 1 196 ? 0.154 14.849 4.770 1.00 86.44 196 PRO A O 1
ATOM 1509 N N . MET A 1 197 ? 0.768 12.922 5.762 1.00 85.00 197 MET A N 1
ATOM 1510 C CA . MET A 1 197 ? -0.402 12.723 6.627 1.00 85.00 197 MET A CA 1
ATOM 1511 C C . MET A 1 197 ? -0.275 13.567 7.904 1.00 85.00 197 MET A C 1
ATOM 1513 O O . MET A 1 197 ? -0.161 13.032 9.001 1.00 85.00 197 MET A O 1
ATOM 1517 N N . THR A 1 198 ? -0.222 14.892 7.753 1.00 88.94 198 THR A N 1
ATOM 1518 C CA . THR A 1 198 ? -0.060 15.814 8.890 1.00 88.94 198 THR A CA 1
ATOM 1519 C C . THR A 1 198 ? -1.328 15.884 9.751 1.00 88.94 198 THR A C 1
ATOM 1521 O O . THR A 1 198 ? -2.425 15.662 9.216 1.00 88.94 198 THR A O 1
ATOM 1524 N N . PRO A 1 199 ? -1.224 16.253 11.042 1.00 87.25 199 PRO A N 1
ATOM 1525 C CA . PRO A 1 199 ? -2.382 16.371 11.929 1.00 87.25 199 PRO A CA 1
ATOM 1526 C C . PRO A 1 199 ? -3.488 17.275 11.375 1.00 87.25 199 PRO A C 1
ATOM 1528 O O . PRO A 1 199 ? -4.670 16.944 11.451 1.00 87.25 199 PRO A O 1
ATOM 1531 N N . GLU A 1 200 ? -3.131 18.379 10.713 1.00 89.94 200 GLU A N 1
ATOM 1532 C CA . GLU A 1 200 ? -4.089 19.308 10.103 1.00 89.94 200 GLU A CA 1
ATOM 1533 C C . GLU A 1 200 ? -4.880 18.648 8.970 1.00 89.94 200 GLU A C 1
ATOM 1535 O O . GLU A 1 200 ? -6.083 18.876 8.819 1.00 89.94 200 GLU A O 1
ATOM 1540 N N . ARG A 1 201 ? -4.220 17.813 8.158 1.00 90.62 201 ARG A N 1
ATOM 1541 C CA . ARG A 1 201 ? -4.866 17.092 7.051 1.00 90.62 201 ARG A CA 1
ATOM 1542 C C . ARG A 1 201 ? -5.748 15.964 7.556 1.00 90.62 201 ARG A C 1
ATOM 1544 O O . ARG A 1 201 ? -6.826 15.766 6.998 1.00 90.62 201 ARG A O 1
ATOM 1551 N N . VAL A 1 202 ? -5.325 15.273 8.612 1.00 88.00 202 VAL A N 1
ATOM 1552 C CA . VAL A 1 202 ? -6.126 14.238 9.275 1.00 88.00 202 VAL A CA 1
ATOM 1553 C C . VAL A 1 202 ? -7.365 14.865 9.918 1.00 88.00 202 VAL A C 1
ATOM 1555 O O . VAL A 1 202 ? -8.474 14.438 9.608 1.00 88.00 202 VAL A O 1
ATOM 1558 N N . LYS A 1 203 ? -7.218 15.955 10.684 1.00 88.00 203 LYS A N 1
ATOM 1559 C CA . LYS A 1 203 ? -8.340 16.757 11.213 1.00 88.00 203 LYS A CA 1
ATOM 1560 C C . LYS A 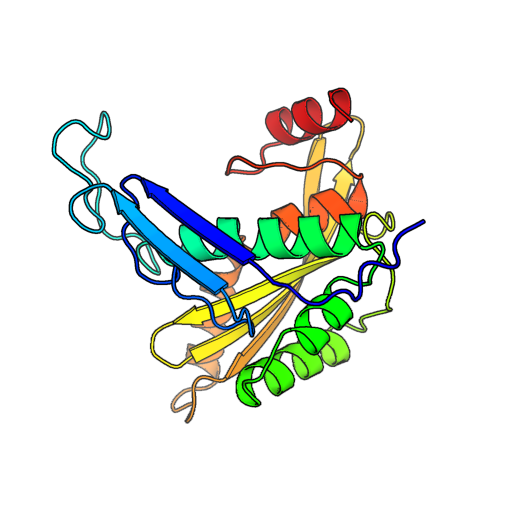1 203 ? -9.312 17.190 10.125 1.00 88.00 203 LYS A C 1
ATOM 1562 O O . LYS A 1 203 ? -10.518 17.014 10.256 1.00 88.00 203 LYS A O 1
ATOM 1567 N N . LYS A 1 204 ? -8.795 17.726 9.018 1.00 89.81 204 LYS A N 1
ATOM 1568 C CA . LYS A 1 204 ? -9.625 18.142 7.881 1.00 89.81 204 LYS A CA 1
ATOM 1569 C C . LYS A 1 204 ? -10.363 16.969 7.225 1.00 89.81 204 LYS A C 1
ATOM 1571 O O . LYS A 1 204 ? -11.425 17.177 6.647 1.00 89.81 204 LYS A O 1
ATOM 1576 N N . ALA A 1 205 ? -9.797 15.764 7.251 1.00 88.19 205 ALA A N 1
ATOM 1577 C CA . ALA A 1 205 ? -10.460 14.566 6.748 1.00 88.19 205 ALA A CA 1
ATOM 1578 C C . ALA A 1 205 ? -11.533 14.056 7.727 1.00 88.19 205 ALA A C 1
ATOM 1580 O O . ALA A 1 205 ? -12.594 13.635 7.277 1.00 88.19 205 ALA A O 1
ATOM 1581 N N . LEU A 1 206 ? -11.287 14.152 9.039 1.00 87.62 206 LEU A N 1
ATOM 1582 C CA . LEU A 1 206 ? -12.235 13.790 10.099 1.00 87.62 206 LEU A CA 1
ATOM 1583 C C . LEU A 1 206 ? -13.510 14.643 10.073 1.00 87.62 206 LEU A C 1
ATOM 1585 O O . LEU A 1 206 ? -14.586 14.124 10.330 1.00 87.62 206 LEU A O 1
ATOM 1589 N N . THR A 1 207 ? -13.413 15.930 9.730 1.00 82.31 207 THR A N 1
ATOM 1590 C CA . THR A 1 207 ? -14.573 16.842 9.692 1.00 82.31 207 THR A CA 1
ATOM 1591 C C . THR A 1 207 ? -15.430 16.730 8.429 1.00 82.31 207 THR A C 1
ATOM 1593 O O . THR A 1 207 ? -16.462 17.390 8.331 1.00 82.31 207 THR A O 1
ATOM 1596 N N . LYS A 1 208 ? -14.997 15.939 7.440 1.00 70.75 208 LYS A N 1
ATOM 1597 C CA . LYS A 1 208 ? -15.692 15.756 6.154 1.00 70.75 208 LYS A CA 1
ATOM 1598 C C . LYS A 1 208 ? -16.446 14.427 6.029 1.00 70.75 208 LYS A C 1
ATOM 1600 O O . LYS A 1 208 ? -17.126 14.249 5.018 1.00 70.75 208 LYS A O 1
ATOM 1605 N N . GLY A 1 209 ? -16.246 13.497 6.964 1.00 52.47 209 GLY A N 1
ATOM 1606 C CA . GLY A 1 209 ? -16.923 12.194 7.012 1.00 52.47 209 GLY A CA 1
ATOM 1607 C C . GLY A 1 209 ? -18.193 12.256 7.839 1.00 52.47 209 GLY A C 1
ATOM 1608 O O . GLY A 1 209 ? -19.126 11.507 7.482 1.00 52.47 209 GLY A O 1
#

Sequence (209 aa):
MKILTGRIKLWDYHVYFAGDRGSQQFYNVPHHRTLSHGSGWGGTRGSHPFATGAWRAPANNTNTFARESQIDIMAARAKKDPLEFRLQNLADEKFIRVLKKAGETFGWRPAPAPSNRGWGIALGIDSGTYVATIAEVEVDKNSGDVQVKRVVCAQDMGLVINPEGATIQMEGCITMGAAIANAIYDAVGARVYQMPMTPERVKKALTKG

pLDDT: mean 89.59, std 10.41, range [36.91, 98.62]

Foldseek 3Di:
DDQPPLEAAEEEEEAEQQACPLLDDQWQHPHYDYHYHADHRQGDPPPDPDTTDDDPPRSNLVSQLVVQLVLLVSCLVSQWFSLVSRVVGHDDPQQVVQSVVQCVVVVNDGGRPLPQFLWFWTWGDDPNKTKIKIWTWDADQVQLDIDTPDMGMGMDPDDDPDPVVVVVVVVVVVVVPSRNQRSLCNNQVFGQPDPDSDSVSSNVRNVVD